Protein 8XT5 (pdb70)

Radius of gyration: 17.34 Å; Cα contacts (8 Å, |Δi|>4): 555; chains: 1; bounding box: 44×48×39 Å

Sequence (272 aa):
YRSIDEVTAALSHAGLESSNLIVGIDVTKSNEWTGARSFGRKSLHFIGTTPNPYQQAISIIGKTLSVFDEDNLIPCYGFGDATTHDQDVFSFNPNDTYCNGFEEVLMCYREIVPQLRLSGPTSFAPIIERAMTIVEESGGQYHVLLIIADGQVTRSVDTDNGGFSPQEQQTIDAIVRASEYPLSIVLVGVGDGPWDTMRQFDDNIPARAFDNFQFVNFTDIMSKNIDPARKEAEFALSALMEIPSQYKATLELGLLGQRTGHCPDRIALPPP

InterPro domains:
  IPR001841 Zinc finger, RING-type [PS50089] (390-423)
  IPR002035 von Willebrand factor, type A [SM00327] (91-294)
  IPR010734 Copine, C-terminal [PF07002] (116-330)
  IPR010734 Copine, C-terminal [cd01459] (70-320)
  IPR013083 Zinc finger, RING/FYVE/PHD-type [G3DSA:3.30.40.10] (371-433)
  IPR036465 von Willebrand factor A-like domain superfamily [SSF53300] (92-275)
  IPR052079 E3 ubiquitin-ligases/Copine domain-containing protein [PTHR45751] (30-424)

Solvent-accessible surface area: 12240 Å² total; per-residue (Å²): 130,193,35,16,86,81,0,19,60,24,6,57,170,45,24,3,104,54,4,15,7,0,2,0,0,0,0,5,89,29,0,76,153,12,0,49,224,41,23,58,195,73,29,0,12,100,43,25,146,79,74,0,7,0,23,41,0,2,38,6,0,2,90,0,7,41,114,15,15,155,84,60,60,6,7,5,5,0,2,0,1,44,67,2,81,19,110,40,0,0,22,0,11,76,114,147,76,70,2,96,0,30,101,48,0,36,114,13,0,133,116,5,8,92,110,19,189,25,29,19,48,15,2,2,5,3,0,0,34,22,0,0,4,9,0,16,106,33,19,0,93,2,10,0,0,0,0,0,0,1,17,37,2,46,156,31,150,62,119,130,123,29,62,103,4,88,20,24,76,85,0,4,66,3,0,44,99,0,11,87,3,2,0,0,0,0,0,0,0,0,2,55,16,103,27,114,70,13,198,91,12,61,100,53,10,74,105,53,76,14,85,0,11,23,56,9,28,8,25,89,14,30,87,89,162,38,86,88,50,126,30,58,1,45,0,0,58,33,0,0,111,82,0,10,65,11,20,98,18,0,90,154,70,45,26,62,47,111,148,38,71,111,23,32,109,51,141,24,64,104,30,69

Structure (mmCIF, N/CA/C/O backbone):
data_8XT5
#
_entry.id   8XT5
#
_cell.length_a   44.998
_cell.length_b   66.945
_cell.length_c   84.884
_cell.angle_alpha   90.00
_cell.angle_beta   90.00
_cell.angle_gamma   90.00
#
_symmetry.space_group_name_H-M   'P 21 21 21'
#
loop_
_entity.id
_entity.type
_entity.pdbx_description
1 polymer 'E3 ubiquitin-protein ligase RGLG5'
2 non-polymer 'CHLORIDE ION'
3 water water
#
loop_
_atom_site.group_PDB
_atom_site.id
_atom_site.type_symbol
_atom_site.label_atom_id
_atom_site.label_alt_id
_atom_site.label_comp_id
_atom_site.label_asym_id
_atom_site.label_entity_id
_atom_site.label_seq_id
_atom_site.pdbx_PDB_ins_code
_atom_site.Cartn_x
_atom_site.Cartn_y
_atom_site.Cartn_z
_atom_site.occupancy
_atom_site.B_iso_or_equiv
_atom_site.auth_seq_id
_atom_site.auth_comp_id
_atom_site.auth_asym_id
_atom_site.auth_atom_id
_atom_site.pdbx_PDB_model_num
ATOM 1 N N . TYR A 1 20 ? 28.403 -5.950 9.681 1.00 35.97 74 TYR A N 1
ATOM 2 C CA . TYR A 1 20 ? 29.066 -7.072 9.024 1.00 32.59 74 TYR A CA 1
ATOM 3 C C . TYR A 1 20 ? 30.466 -6.688 8.562 1.00 32.98 74 TYR A C 1
ATOM 4 O O . TYR A 1 20 ? 30.709 -5.552 8.153 1.00 35.25 74 TYR A O 1
ATOM 13 N N . ARG A 1 21 ? 31.389 -7.642 8.619 1.00 33.39 75 ARG A N 1
ATOM 14 C CA . ARG A 1 21 ? 32.800 -7.420 8.329 1.00 33.93 75 ARG A CA 1
ATOM 15 C C . ARG A 1 21 ? 33.126 -7.443 6.837 1.00 30.75 75 ARG A C 1
ATOM 16 O O . ARG A 1 21 ? 34.150 -6.908 6.412 1.00 31.27 75 ARG A O 1
ATOM 24 N N . SER A 1 22 ? 32.297 -8.152 6.077 1.00 27.08 76 SER A N 1
ATOM 25 C CA . SER A 1 22 ? 32.558 -8.344 4.654 1.00 23.82 76 SER A CA 1
ATOM 26 C C . SER A 1 22 ? 31.262 -8.565 3.899 1.00 21.44 76 SER A C 1
ATOM 27 O O . SER A 1 22 ? 30.227 -8.901 4.490 1.00 20.97 76 SER A O 1
ATOM 30 N N . ILE A 1 23 ? 31.318 -8.439 2.580 1.00 20.74 77 ILE A N 1
ATOM 31 C CA . ILE A 1 23 ? 30.121 -8.737 1.826 1.00 20.67 77 ILE A CA 1
ATOM 32 C C . ILE A 1 23 ? 29.777 -10.225 1.885 1.00 18.37 77 ILE A C 1
ATOM 33 O O . ILE A 1 23 ? 28.612 -10.564 1.744 1.00 18.86 77 ILE A O 1
ATOM 38 N N . ASP A 1 24 ? 30.751 -11.103 2.143 1.00 19.22 78 ASP A N 1
ATOM 39 C CA . ASP A 1 24 ? 30.421 -12.524 2.268 1.00 19.13 78 ASP A CA 1
ATOM 40 C C . ASP A 1 24 ? 29.487 -12.743 3.459 1.00 19.63 78 ASP A C 1
ATOM 41 O O . ASP A 1 24 ? 28.549 -13.534 3.377 1.00 20.21 78 ASP A O 1
ATOM 46 N N . GLU A 1 25 ? 29.714 -12.019 4.551 1.00 19.49 79 GLU A N 1
ATOM 47 C CA . GLU A 1 25 ? 28.784 -12.088 5.675 1.00 20.29 79 GLU A CA 1
ATOM 48 C C . GLU A 1 25 ? 27.395 -11.535 5.324 1.00 19.89 79 GLU A C 1
ATOM 49 O O . GLU A 1 25 ? 26.380 -12.026 5.822 1.00 20.81 79 GLU A O 1
ATOM 55 N N . VAL A 1 26 ? 27.334 -10.530 4.452 1.00 18.79 80 VAL A N 1
ATOM 56 C CA . VAL A 1 26 ? 26.042 -9.999 4.026 1.00 17.96 80 VAL A CA 1
ATOM 57 C C . VAL A 1 26 ? 25.299 -11.032 3.173 1.00 18.65 80 VAL A C 1
ATOM 58 O O . VAL A 1 26 ? 24.105 -11.259 3.360 1.00 19.51 80 VAL A O 1
ATOM 62 N N . THR A 1 27 ? 26.014 -11.677 2.253 1.00 17.62 81 THR A N 1
ATOM 63 C CA . THR A 1 27 ? 25.441 -12.771 1.463 1.00 16.69 81 THR A CA 1
ATOM 64 C C . THR A 1 27 ? 24.794 -13.814 2.366 1.00 16.67 81 THR A C 1
ATOM 65 O O . THR A 1 27 ? 23.630 -14.206 2.184 1.00 17.17 81 THR A O 1
ATOM 69 N N . ALA A 1 28 ? 25.554 -14.259 3.355 1.00 17.20 82 ALA A N 1
ATOM 70 C CA . ALA A 1 28 ? 25.058 -15.274 4.268 1.00 18.95 82 ALA A CA 1
ATOM 71 C C . ALA A 1 28 ? 23.854 -14.787 5.071 1.00 19.36 82 ALA A C 1
ATOM 72 O O . ALA A 1 28 ? 22.914 -15.548 5.302 1.00 20.78 82 ALA A O 1
ATOM 74 N N . ALA A 1 29 ? 23.881 -13.521 5.480 1.00 19.62 83 ALA A N 1
ATOM 75 C CA . ALA A 1 29 ? 22.765 -12.950 6.229 1.00 20.24 83 ALA A CA 1
ATOM 76 C C . ALA A 1 29 ? 21.498 -12.884 5.367 1.00 22.02 83 ALA A C 1
ATOM 77 O O . ALA A 1 29 ? 20.397 -13.128 5.851 1.00 22.67 83 ALA A O 1
ATOM 79 N N . LEU A 1 30 ? 21.642 -12.574 4.082 1.00 20.57 84 LEU A N 1
ATOM 80 C CA . LEU A 1 30 ? 20.482 -12.561 3.196 1.00 19.22 84 LEU A CA 1
ATOM 81 C C . LEU A 1 30 ? 19.873 -13.952 3.038 1.00 19.39 84 LEU A C 1
ATOM 82 O O . LEU A 1 30 ? 18.645 -14.117 3.033 1.00 20.74 84 LEU A O 1
ATOM 87 N N . SER A 1 31 ? 20.729 -14.961 2.910 1.00 19.27 85 SER A N 1
ATOM 88 C CA . SER A 1 31 ? 20.250 -16.333 2.852 1.00 20.27 85 SER A CA 1
ATOM 89 C C . SER A 1 31 ? 19.543 -16.722 4.146 1.00 21.28 85 SER A C 1
ATOM 90 O O . SER A 1 31 ? 18.456 -17.294 4.120 1.00 22.01 85 SER A O 1
ATOM 93 N N . HIS A 1 32 ? 20.160 -16.381 5.273 1.00 20.73 86 HIS A N 1
ATOM 94 C CA . HIS A 1 32 ? 19.608 -16.693 6.585 1.00 22.62 86 HIS A CA 1
ATOM 95 C C . HIS A 1 32 ? 18.248 -16.003 6.769 1.00 23.48 86 HIS A C 1
ATOM 96 O O . HIS A 1 32 ? 17.354 -16.549 7.414 1.00 25.46 86 HIS A O 1
ATOM 103 N N . ALA A 1 33 ? 18.068 -14.832 6.185 1.00 24.67 87 ALA A N 1
ATOM 104 C CA . ALA A 1 33 ? 16.793 -14.121 6.196 1.00 25.16 87 ALA A CA 1
ATOM 105 C C . ALA A 1 33 ? 15.742 -14.640 5.227 1.00 27.90 87 ALA A C 1
ATOM 106 O O . ALA A 1 33 ? 14.640 -14.155 5.191 1.00 29.74 87 ALA A O 1
ATOM 108 N N . GLY A 1 34 ? 16.096 -15.617 4.429 1.00 26.29 88 GLY A N 1
ATOM 109 C CA . GLY A 1 34 ? 15.138 -16.288 3.609 1.00 26.99 88 GLY A CA 1
ATOM 110 C C . GLY A 1 34 ? 15.210 -16.105 2.106 1.00 27.49 88 GLY A C 1
ATOM 111 O O . GLY A 1 34 ? 14.400 -16.619 1.388 1.00 29.21 88 GLY A O 1
ATOM 112 N N . LEU A 1 35 ? 16.228 -15.406 1.653 1.00 24.99 89 LEU A N 1
ATOM 113 C CA . LEU A 1 35 ? 16.426 -15.271 0.216 1.00 24.42 89 LEU A CA 1
ATOM 114 C C . LEU A 1 35 ? 16.798 -16.616 -0.386 1.00 24.93 89 LEU A C 1
ATOM 115 O O . LEU A 1 35 ? 17.599 -17.333 0.131 1.00 26.31 89 LEU A O 1
ATOM 120 N N . GLU A 1 36 ? 16.156 -16.946 -1.482 1.00 26.18 90 GLU A N 1
ATOM 121 C CA . GLU A 1 36 ? 16.381 -18.164 -2.187 1.00 28.70 90 GLU A CA 1
ATOM 122 C C . GLU A 1 36 ? 16.836 -17.878 -3.614 1.00 28.74 90 GLU A C 1
ATOM 123 O O . GLU A 1 36 ? 17.547 -16.964 -3.834 1.00 32.28 90 GLU A O 1
ATOM 129 N N . SER A 1 37 ? 16.417 -18.652 -4.581 1.00 28.33 91 SER A N 1
ATOM 130 C CA . SER A 1 37 ? 16.779 -18.393 -5.971 1.00 26.33 91 SER A CA 1
ATOM 131 C C . SER A 1 37 ? 16.406 -16.962 -6.347 1.00 24.06 91 SER A C 1
ATOM 132 O O . SER A 1 37 ? 15.260 -16.553 -6.180 1.00 25.40 91 SER A O 1
ATOM 135 N N . SER A 1 38 ? 17.387 -16.203 -6.832 1.00 21.71 92 SER A N 1
ATOM 136 C CA . SER A 1 38 ? 17.214 -14.775 -7.080 1.00 21.57 92 SER A CA 1
ATOM 137 C C . SER A 1 38 ? 18.062 -14.345 -8.271 1.00 20.44 92 SER A C 1
ATOM 138 O O . SER A 1 38 ? 19.231 -14.704 -8.370 1.00 23.12 92 SER A O 1
ATOM 141 N N . ASN A 1 39 ? 17.496 -13.556 -9.163 1.00 18.79 93 ASN A N 1
ATOM 142 C CA . ASN A 1 39 ? 18.091 -13.176 -10.416 1.00 17.65 93 ASN A CA 1
ATOM 143 C C . ASN A 1 39 ? 18.388 -11.692 -10.390 1.00 16.60 93 ASN A C 1
ATOM 144 O O . ASN A 1 39 ? 17.833 -10.992 -9.615 1.00 19.38 93 ASN A O 1
ATOM 149 N N . LEU A 1 40 ? 19.336 -11.260 -11.175 1.00 16.28 94 LEU A N 1
ATOM 150 C CA . LEU A 1 40 ? 19.795 -9.883 -11.167 1.00 15.50 94 LEU A CA 1
ATOM 151 C C . LEU A 1 40 ? 19.754 -9.306 -12.582 1.00 14.74 94 LEU A C 1
ATOM 152 O O . LEU A 1 40 ? 20.184 -9.949 -13.554 1.00 16.03 94 LEU A O 1
ATOM 157 N N . ILE A 1 41 ? 19.246 -8.080 -12.681 1.00 13.84 95 ILE A N 1
ATOM 158 C CA . ILE A 1 41 ? 19.262 -7.278 -13.908 1.00 13.36 95 ILE A CA 1
ATOM 159 C C . ILE A 1 41 ? 19.966 -5.977 -13.562 1.00 13.99 95 ILE A C 1
ATOM 160 O O . ILE A 1 41 ? 19.678 -5.396 -12.516 1.00 14.41 95 ILE A O 1
ATOM 165 N N . VAL A 1 42 ? 20.891 -5.527 -14.409 1.00 13.75 96 VAL A N 1
ATOM 166 C CA . VAL A 1 42 ? 21.629 -4.283 -14.160 1.00 14.41 96 VAL A CA 1
ATOM 167 C C . VAL A 1 42 ? 21.258 -3.222 -15.193 1.00 14.15 96 VAL A C 1
ATOM 168 O O . VAL A 1 42 ? 21.291 -3.477 -16.390 1.00 16.03 96 VAL A O 1
ATOM 172 N N . GLY A 1 43 ? 20.873 -2.043 -14.714 1.00 13.63 97 GLY A N 1
ATOM 173 C CA . GLY A 1 43 ? 20.635 -0.896 -15.577 1.00 13.85 97 GLY A CA 1
ATOM 174 C C . GLY A 1 43 ? 21.584 0.239 -15.237 1.00 13.55 97 GLY A C 1
ATOM 175 O O . GLY A 1 43 ? 21.703 0.622 -14.075 1.00 15.27 97 GLY A O 1
ATOM 176 N N . ILE A 1 44 ? 22.251 0.775 -16.253 1.00 14.09 98 ILE A N 1
ATOM 177 C CA . ILE A 1 44 ? 23.303 1.767 -16.091 1.00 14.51 98 ILE A CA 1
ATOM 178 C C . ILE A 1 44 ? 22.944 3.079 -16.780 1.00 13.82 98 ILE A C 1
ATOM 179 O O . ILE A 1 44 ? 22.739 3.118 -17.997 1.00 14.93 98 ILE A O 1
ATOM 184 N N . ASP A 1 45 ? 22.871 4.138 -15.982 1.00 13.89 99 ASP A N 1
ATOM 185 C CA . ASP A 1 45 ? 22.670 5.505 -16.441 1.00 15.13 99 ASP A CA 1
ATOM 186 C C . ASP A 1 45 ? 23.876 5.973 -17.232 1.00 15.07 99 ASP A C 1
ATOM 187 O O . ASP A 1 45 ? 24.963 6.101 -16.664 1.00 16.45 99 ASP A O 1
ATOM 192 N N . VAL A 1 46 ? 23.696 6.264 -18.521 1.00 15.53 100 VAL A N 1
ATOM 193 C CA . VAL A 1 46 ? 24.787 6.816 -19.318 1.00 14.57 100 VAL A CA 1
ATOM 194 C C . VAL A 1 46 ? 24.397 8.180 -19.923 1.00 16.40 100 VAL A C 1
ATOM 195 O O . VAL A 1 46 ? 24.658 8.485 -21.096 1.00 18.34 100 VAL A O 1
ATOM 199 N N . THR A 1 47 ? 23.793 9.013 -19.079 1.00 17.06 101 THR A N 1
ATOM 200 C CA . THR A 1 47 ? 23.481 10.398 -19.433 1.00 19.05 101 THR A CA 1
ATOM 201 C C . THR A 1 47 ? 24.683 11.322 -19.244 1.00 19.17 101 THR A C 1
ATOM 202 O O . THR A 1 47 ? 25.667 10.987 -18.575 1.00 19.08 101 THR A O 1
ATOM 206 N N . LYS A 1 48 ? 24.586 12.509 -19.824 1.00 20.44 102 LYS A N 1
ATOM 207 C CA . LYS A 1 48 ? 25.705 13.433 -19.906 1.00 22.97 102 LYS A CA 1
ATOM 208 C C . LYS A 1 48 ? 26.220 13.931 -18.563 1.00 23.67 102 LYS A C 1
ATOM 209 O O . LYS A 1 48 ? 27.415 14.210 -18.424 1.00 23.36 102 LYS A O 1
ATOM 215 N N . SER A 1 49 ? 25.337 14.043 -17.576 1.00 23.51 103 SER A N 1
ATOM 216 C CA . SER A 1 49 ? 25.743 14.654 -16.309 1.00 24.77 103 SER A CA 1
ATOM 217 C C . SER A 1 49 ? 26.805 13.835 -15.592 1.00 23.18 103 SER A C 1
ATOM 218 O O . SER A 1 49 ? 27.483 14.360 -14.706 1.00 23.03 103 SER A O 1
ATOM 221 N N . ASN A 1 50 ? 26.964 12.569 -15.979 1.00 22.01 104 ASN A N 1
ATOM 222 C CA . ASN A 1 50 ? 28.065 11.765 -15.449 1.00 20.41 104 ASN A CA 1
ATOM 223 C C . ASN A 1 50 ? 29.436 12.403 -15.657 1.00 21.07 104 ASN A C 1
ATOM 224 O O . ASN A 1 50 ? 30.379 12.136 -14.906 1.00 22.18 104 ASN A O 1
ATOM 229 N N . GLU A 1 51 ? 29.554 13.269 -16.656 1.00 22.88 105 GLU A N 1
ATOM 230 C CA . GLU A 1 51 ? 30.820 13.942 -16.909 1.00 24.00 105 GLU A CA 1
ATOM 231 C C . GLU A 1 51 ? 31.200 14.932 -15.812 1.00 26.59 105 GLU A C 1
ATOM 232 O O . GLU A 1 51 ? 32.385 15.203 -15.614 1.00 29.51 105 GLU A O 1
ATOM 238 N N . TRP A 1 52 ? 30.226 15.459 -15.077 1.00 26.71 106 TRP A N 1
ATOM 239 C CA . TRP A 1 52 ? 30.573 16.490 -14.095 1.00 28.90 106 TRP A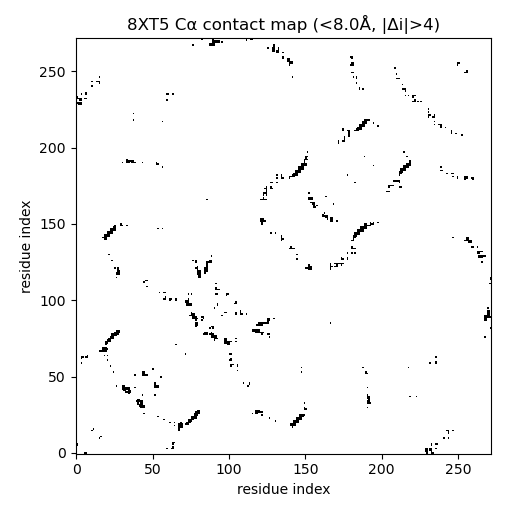 CA 1
ATOM 240 C C . TRP A 1 52 ? 30.098 16.212 -12.661 1.00 28.32 106 TRP A C 1
ATOM 241 O O . TRP A 1 52 ? 30.424 16.975 -11.749 1.00 30.31 106 TRP A O 1
ATOM 252 N N . THR A 1 53 ? 29.385 15.110 -12.431 1.00 26.47 107 THR A N 1
ATOM 253 C CA . THR A 1 53 ? 28.904 14.818 -11.081 1.00 26.49 107 THR A CA 1
ATOM 254 C C . THR A 1 53 ? 29.924 14.043 -10.229 1.00 27.48 107 THR A C 1
ATOM 255 O O . THR A 1 53 ? 29.619 13.621 -9.116 1.00 28.94 107 THR A O 1
ATOM 259 N N . GLY A 1 54 ? 31.139 13.885 -10.747 1.00 26.19 108 GLY A N 1
ATOM 260 C CA . GLY A 1 54 ? 32.250 13.383 -9.957 1.00 27.46 108 GLY A CA 1
ATOM 261 C C . GLY A 1 54 ? 33.190 14.482 -9.497 1.00 28.84 108 GLY A C 1
ATOM 262 O O . GLY A 1 54 ? 34.324 14.211 -9.106 1.00 30.22 108 GLY A O 1
ATOM 263 N N . ALA A 1 55 ? 32.726 15.727 -9.548 1.00 30.14 109 ALA A N 1
ATOM 264 C CA . ALA A 1 55 ? 33.552 16.871 -9.171 1.00 33.38 109 ALA A CA 1
ATOM 265 C C . ALA A 1 55 ? 34.083 16.732 -7.749 1.00 34.66 109 ALA A C 1
ATOM 266 O O . ALA A 1 55 ? 35.261 16.955 -7.474 1.00 34.95 109 ALA A O 1
ATOM 268 N N . ARG A 1 56 ? 33.198 16.350 -6.844 1.00 35.85 110 ARG A N 1
ATOM 269 C CA . ARG A 1 56 ? 33.553 16.263 -5.442 1.00 39.43 110 ARG A CA 1
ATOM 270 C C . ARG A 1 56 ? 33.857 14.821 -5.036 1.00 35.70 110 ARG A C 1
ATOM 271 O O . ARG A 1 56 ? 34.776 14.561 -4.261 1.00 37.50 110 ARG A O 1
ATOM 279 N N . SER A 1 57 ? 33.094 13.886 -5.593 1.00 31.98 111 SER A N 1
ATOM 280 C CA . SER A 1 57 ? 33.109 12.490 -5.148 1.00 31.27 111 SER A CA 1
ATOM 281 C C 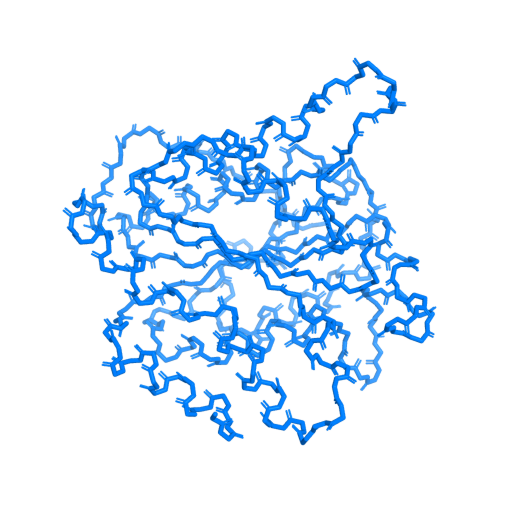. SER A 1 57 ? 34.019 11.571 -5.952 1.00 31.25 111 SER A C 1
ATOM 282 O O . SER A 1 57 ? 34.160 10.394 -5.615 1.00 31.97 111 SER A O 1
ATOM 285 N N . PHE A 1 58 ? 34.601 12.076 -7.034 1.00 28.51 112 PHE A N 1
ATOM 286 C CA . PHE A 1 58 ? 35.428 11.220 -7.874 1.00 28.59 112 PHE A CA 1
ATOM 287 C C . PHE A 1 58 ? 36.551 12.010 -8.547 1.00 28.94 112 PHE A C 1
ATOM 288 O O . PHE A 1 58 ? 36.897 11.759 -9.696 1.00 29.27 112 PHE A O 1
ATOM 296 N N . GLY A 1 59 ? 37.119 12.961 -7.808 1.00 30.06 113 GLY A N 1
ATOM 297 C CA . GLY A 1 59 ? 38.316 13.667 -8.231 1.00 32.03 113 GLY A CA 1
ATOM 298 C C . GLY A 1 59 ? 38.226 14.395 -9.560 1.00 33.94 113 GLY A C 1
ATOM 299 O O . GLY A 1 59 ? 39.215 14.474 -10.295 1.00 34.06 113 GLY A O 1
ATOM 300 N N . ARG A 1 60 ? 37.046 14.939 -9.853 1.00 33.96 114 ARG A N 1
ATOM 301 C CA . ARG A 1 60 ? 36.776 15.681 -11.090 1.00 36.35 114 ARG A CA 1
ATOM 302 C C . ARG A 1 60 ? 36.918 14.814 -12.340 1.00 35.22 114 ARG A C 1
ATOM 303 O O . ARG A 1 60 ? 37.124 15.319 -13.437 1.00 38.37 114 ARG A O 1
ATOM 311 N N . LYS A 1 61 ? 36.793 13.502 -12.175 1.00 31.02 115 LYS A N 1
ATOM 312 C CA . LYS A 1 61 ? 36.742 12.604 -13.324 1.00 29.53 115 LYS A CA 1
ATOM 313 C C . LYS A 1 61 ? 35.290 12.311 -13.667 1.00 26.44 115 LYS A C 1
ATOM 314 O O . LYS A 1 61 ? 34.417 12.385 -12.802 1.00 27.24 115 LYS A O 1
ATOM 320 N N . SER A 1 62 ? 35.029 11.994 -14.931 1.00 25.05 116 SER A N 1
ATOM 321 C CA . SER A 1 62 ? 33.729 11.439 -15.304 1.00 23.68 116 SER A CA 1
ATOM 322 C C . SER A 1 62 ? 33.430 10.211 -14.462 1.00 20.76 116 SER A C 1
ATOM 323 O O . SER A 1 62 ? 34.314 9.398 -14.209 1.00 22.13 116 SER A O 1
ATOM 326 N N . LEU A 1 63 ? 32.177 10.051 -14.050 1.00 19.73 117 LEU A N 1
ATOM 327 C CA . LEU A 1 63 ? 31.806 8.848 -13.313 1.00 18.85 117 LEU A CA 1
ATOM 328 C C . LEU A 1 63 ? 31.929 7.595 -14.178 1.00 18.87 117 LEU A C 1
ATOM 329 O O . LEU A 1 63 ? 31.957 6.484 -13.650 1.00 19.79 117 LEU A O 1
ATOM 334 N N . HIS A 1 64 ? 32.004 7.767 -15.497 1.00 19.36 118 HIS A N 1
ATOM 335 C CA . HIS A 1 64 ? 32.196 6.631 -16.394 1.00 18.78 118 HIS A CA 1
ATOM 336 C C . HIS A 1 64 ? 33.633 6.534 -16.889 1.00 19.62 118 HIS A C 1
ATOM 337 O O . HIS A 1 64 ? 33.930 5.771 -17.804 1.00 21.72 118 HIS A O 1
ATOM 344 N N . PHE A 1 65 ? 34.530 7.297 -16.273 1.00 21.01 119 PHE A N 1
ATOM 345 C CA . PHE A 1 65 ? 35.939 7.236 -16.652 1.00 22.34 119 PHE A CA 1
ATOM 346 C C . PHE A 1 65 ? 36.503 5.832 -16.454 1.00 22.63 119 PHE A C 1
ATOM 347 O O . PHE A 1 65 ? 36.327 5.222 -15.391 1.00 22.16 119 PHE A O 1
ATOM 355 N N . ILE A 1 66 ? 37.157 5.313 -17.490 1.00 23.75 120 ILE A N 1
ATOM 356 C CA . ILE A 1 66 ? 37.806 4.010 -17.409 1.00 24.54 120 ILE A CA 1
ATOM 357 C C . ILE A 1 66 ? 39.288 4.230 -17.161 1.00 26.33 120 ILE A C 1
ATOM 358 O O . ILE A 1 66 ? 40.026 4.663 -18.044 1.00 27.63 120 ILE A O 1
ATOM 363 N N . GLY A 1 67 ? 39.708 3.938 -15.938 1.00 27.00 121 GLY A N 1
ATOM 364 C CA . GLY A 1 67 ? 41.071 4.207 -15.521 1.00 27.28 121 GLY A CA 1
ATOM 365 C C . GLY A 1 67 ? 41.659 3.063 -14.724 1.00 27.42 121 GLY A C 1
ATOM 366 O O . GLY A 1 67 ? 41.274 1.909 -14.901 1.00 29.87 121 GLY A O 1
ATOM 367 N N . THR A 1 68 ? 42.586 3.391 -13.832 1.00 27.68 122 THR A N 1
ATOM 368 C CA . THR A 1 68 ? 43.333 2.373 -13.102 1.00 27.99 122 THR A CA 1
ATOM 369 C C . THR A 1 68 ? 42.647 1.920 -11.817 1.00 26.04 122 THR A C 1
ATOM 370 O O . THR A 1 68 ? 43.017 0.900 -11.241 1.00 28.32 122 THR A O 1
ATOM 374 N N . THR A 1 69 ? 41.668 2.691 -11.358 1.00 25.88 123 THR A N 1
ATOM 375 C CA . THR A 1 69 ? 40.867 2.316 -10.195 1.00 27.09 123 THR A CA 1
ATOM 376 C C . THR A 1 69 ? 39.404 2.302 -10.627 1.00 24.89 123 THR A C 1
ATOM 377 O O . THR A 1 69 ? 39.034 3.016 -11.553 1.00 25.06 123 THR A O 1
ATOM 381 N N . PRO A 1 70 ? 38.571 1.480 -9.975 1.00 25.05 124 PRO A N 1
ATOM 382 C CA . PRO A 1 70 ? 37.191 1.365 -10.458 1.00 22.75 124 PRO A CA 1
ATOM 383 C C . PRO A 1 70 ? 36.375 2.628 -10.226 1.00 20.96 124 PRO A C 1
ATOM 384 O O . PRO A 1 70 ? 36.468 3.267 -9.168 1.00 22.92 124 PRO A O 1
ATOM 388 N N . ASN A 1 71 ? 35.562 2.986 -11.213 1.00 18.36 125 ASN A N 1
ATOM 389 C CA . ASN A 1 71 ? 34.671 4.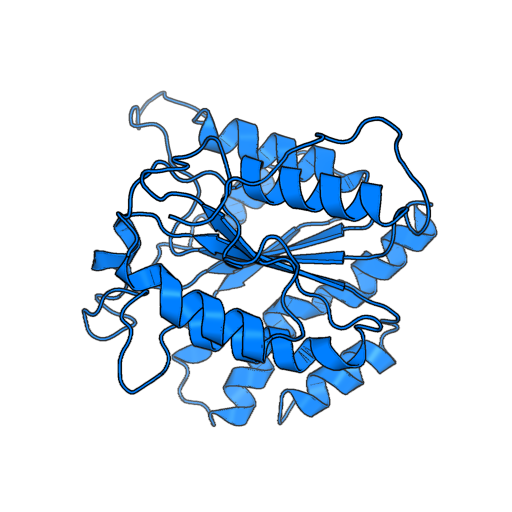120 -11.047 1.00 17.76 125 ASN A CA 1
ATOM 390 C C . ASN A 1 71 ? 33.435 3.668 -10.244 1.00 16.86 125 ASN A C 1
ATOM 391 O O . ASN A 1 71 ? 33.304 2.486 -9.924 1.00 17.61 125 ASN A O 1
ATOM 396 N N . PRO A 1 72 ? 32.564 4.602 -9.844 1.00 16.27 126 PRO A N 1
ATOM 397 C CA . PRO A 1 72 ? 31.475 4.184 -8.957 1.00 16.72 126 PRO A CA 1
ATOM 398 C C . PRO A 1 72 ? 30.526 3.165 -9.586 1.00 15.91 126 PRO A C 1
ATOM 399 O O . PRO A 1 72 ? 29.991 2.321 -8.861 1.00 16.02 126 PRO A O 1
ATOM 403 N N . TYR A 1 73 ? 30.344 3.199 -10.902 1.00 15.53 127 TYR A N 1
ATOM 404 C CA . TYR A 1 73 ? 29.508 2.188 -11.546 1.00 15.99 127 TYR A CA 1
ATOM 405 C C . TYR A 1 73 ? 30.144 0.818 -11.431 1.00 16.36 127 TYR A C 1
ATOM 406 O O . TYR A 1 73 ? 29.476 -0.144 -11.029 1.00 15.98 127 TYR A O 1
ATOM 415 N N . GLN A 1 74 ? 31.432 0.731 -11.751 1.00 16.08 128 GLN A N 1
ATOM 416 C CA . GLN A 1 74 ? 32.162 -0.535 -11.652 1.00 16.03 128 GLN A CA 1
ATOM 417 C C . GLN A 1 74 ? 32.147 -1.059 -10.222 1.00 15.41 128 GLN A C 1
ATOM 418 O O . GLN A 1 74 ? 31.922 -2.251 -9.999 1.00 17.42 128 GLN A O 1
ATOM 424 N N . GLN A 1 75 ? 32.377 -0.201 -9.260 1.00 16.74 129 GLN A N 1
ATOM 425 C CA . GLN A 1 75 ? 32.353 -0.611 -7.881 1.00 17.04 129 GLN A CA 1
ATOM 426 C C . GLN A 1 75 ? 30.987 -1.119 -7.429 1.00 15.42 129 GLN A C 1
ATOM 427 O O . GLN A 1 75 ? 30.900 -2.108 -6.789 1.00 17.27 129 GLN A O 1
ATOM 433 N N . ALA A 1 76 ? 29.923 -0.399 -7.744 1.00 16.19 130 ALA A N 1
ATOM 434 C CA . ALA A 1 76 ? 28.591 -0.819 -7.329 1.00 16.16 130 ALA A CA 1
ATOM 435 C C . ALA A 1 76 ? 28.198 -2.151 -7.949 1.00 15.94 130 ALA A C 1
ATOM 436 O O . ALA A 1 76 ? 27.636 -3.011 -7.276 1.00 17.20 130 ALA A O 1
ATOM 438 N N . ILE A 1 77 ? 28.480 -2.336 -9.218 1.00 16.49 131 ILE A N 1
ATOM 439 C CA . ILE A 1 77 ? 28.248 -3.602 -9.886 1.00 16.77 131 ILE A CA 1
ATOM 440 C C . ILE A 1 77 ? 29.023 -4.769 -9.263 1.00 16.28 131 ILE A C 1
ATOM 441 O O . ILE A 1 77 ? 28.492 -5.779 -9.011 1.00 17.07 131 ILE A O 1
ATOM 446 N N . SER A 1 78 ? 30.294 -4.548 -9.007 1.00 15.96 132 SER A N 1
ATOM 447 C CA . SER A 1 78 ? 31.134 -5.555 -8.393 1.00 16.07 132 SER A CA 1
ATOM 448 C C . SER A 1 78 ? 30.615 -5.950 -7.042 1.00 17.01 132 SER A C 1
ATOM 449 O O . SER A 1 78 ? 30.562 -7.082 -6.724 1.00 17.41 132 SER A O 1
ATOM 452 N N . ILE A 1 79 ? 30.263 -4.975 -6.248 1.00 15.70 133 ILE A N 1
ATOM 453 C CA . ILE A 1 79 ? 29.837 -5.282 -4.891 1.00 15.74 133 ILE A CA 1
ATOM 454 C C . ILE A 1 79 ? 28.481 -5.989 -4.858 1.00 14.60 133 ILE A C 1
ATOM 455 O O . ILE A 1 79 ? 28.346 -7.045 -4.218 1.00 15.55 133 ILE A O 1
ATOM 460 N N . ILE A 1 80 ? 27.481 -5.454 -5.556 1.00 15.22 134 ILE A N 1
ATOM 461 C CA . ILE A 1 80 ? 26.162 -6.083 -5.547 1.00 15.68 134 ILE A CA 1
ATOM 462 C C . ILE A 1 80 ? 26.193 -7.406 -6.312 1.00 15.46 134 ILE A C 1
ATOM 463 O O . ILE A 1 80 ? 25.585 -8.399 -5.879 1.00 16.01 134 ILE A O 1
ATOM 468 N N . GLY A 1 81 ? 26.918 -7.435 -7.429 1.00 15.40 135 GLY A N 1
ATOM 469 C CA . GLY A 1 81 ? 27.038 -8.654 -8.210 1.00 16.33 135 GLY A CA 1
ATOM 470 C C . GLY A 1 81 ? 27.642 -9.773 -7.387 1.00 16.34 135 GLY A C 1
ATOM 471 O O . GLY A 1 81 ? 27.140 -10.900 -7.396 1.00 18.29 135 GLY A O 1
ATOM 472 N N . LYS A 1 82 ? 28.722 -9.482 -6.667 1.00 15.67 136 LYS A N 1
ATOM 473 C CA . LYS A 1 82 ? 29.325 -10.516 -5.843 1.00 16.67 136 LYS A CA 1
ATOM 474 C C . LYS A 1 82 ? 28.379 -10.949 -4.722 1.00 16.87 136 LYS A C 1
ATOM 475 O O . LYS A 1 82 ? 28.216 -12.149 -4.465 1.00 18.19 136 LYS A O 1
ATOM 481 N N . THR A 1 83 ? 27.732 -9.986 -4.079 1.00 15.81 137 THR A N 1
ATOM 482 C CA . THR A 1 83 ? 26.885 -10.295 -2.936 1.00 15.37 137 THR A CA 1
ATOM 483 C C . THR A 1 83 ? 25.737 -11.235 -3.327 1.00 16.86 137 THR A C 1
ATOM 484 O O . THR A 1 83 ? 25.397 -12.167 -2.588 1.00 17.00 137 THR A O 1
ATOM 488 N N . LEU A 1 84 ? 25.178 -11.031 -4.513 1.00 15.86 138 LEU A N 1
ATOM 489 C CA . LEU A 1 84 ? 24.002 -11.788 -4.930 1.00 15.63 138 LEU A CA 1
ATOM 490 C C . LEU A 1 84 ? 24.325 -13.011 -5.772 1.00 15.78 138 LEU A C 1
ATOM 491 O O . LEU A 1 84 ? 23.418 -13.783 -6.089 1.00 17.78 138 LEU A O 1
ATOM 496 N N . SER A 1 85 ? 25.594 -13.213 -6.114 1.00 16.19 139 SER A N 1
ATOM 497 C CA . SER A 1 85 ? 25.956 -14.264 -7.075 1.00 18.64 139 SER A CA 1
ATOM 498 C C . SER A 1 85 ? 25.509 -15.674 -6.675 1.00 19.90 139 SER A C 1
ATOM 499 O O . SER A 1 85 ? 25.059 -16.432 -7.535 1.00 20.78 139 SER A O 1
ATOM 502 N N . VAL A 1 86 ? 25.604 -16.045 -5.398 1.00 19.68 140 VAL A N 1
ATOM 503 C CA . VAL A 1 86 ? 25.304 -17.442 -5.037 1.00 19.63 140 VAL A CA 1
ATOM 504 C C . VAL A 1 86 ? 23.828 -17.795 -5.156 1.00 19.37 140 VAL A C 1
ATOM 505 O O . VAL A 1 86 ? 23.485 -18.982 -5.189 1.00 22.35 140 VAL A O 1
ATOM 509 N N . PHE A 1 87 ? 22.955 -16.795 -5.211 1.00 18.58 141 PHE A N 1
ATOM 510 C CA . PHE A 1 87 ? 21.518 -17.035 -5.319 1.00 18.98 141 PHE A CA 1
ATOM 511 C C . PHE A 1 87 ? 21.079 -17.237 -6.767 1.00 20.88 141 PHE A C 1
ATOM 512 O O . PHE A 1 87 ? 19.943 -17.619 -7.021 1.00 20.87 141 PHE A O 1
ATOM 520 N N . ASP A 1 88 ? 21.975 -16.982 -7.697 1.00 22.11 142 ASP A N 1
ATOM 521 C CA . ASP A 1 88 ? 21.679 -16.990 -9.129 1.00 22.60 142 ASP A CA 1
ATOM 522 C C . ASP A 1 88 ? 22.028 -18.315 -9.780 1.00 24.90 142 ASP A C 1
ATOM 523 O O . ASP A 1 88 ? 23.140 -18.561 -10.070 1.00 26.63 142 ASP A O 1
ATOM 528 N N . GLU A 1 89 ? 21.014 -19.098 -10.039 1.00 27.46 143 GLU A N 1
ATOM 529 C CA . GLU A 1 89 ? 21.190 -20.444 -10.566 1.00 30.95 143 GLU A CA 1
ATOM 530 C C . GLU A 1 89 ? 21.811 -20.427 -11.960 1.00 26.80 143 GLU A C 1
ATOM 531 O O . GLU A 1 89 ? 22.839 -21.075 -12.204 1.00 27.87 143 GLU A O 1
ATOM 537 N N . ASP A 1 90 ? 21.206 -19.675 -12.873 1.00 23.85 144 ASP A N 1
ATOM 538 C CA . ASP A 1 90 ? 21.690 -19.713 -14.240 1.00 22.14 144 ASP A CA 1
ATOM 539 C C . ASP A 1 90 ? 22.870 -18.770 -14.471 1.00 19.15 144 ASP A C 1
ATOM 540 O O . ASP A 1 90 ? 23.535 -18.859 -15.491 1.00 19.30 144 ASP A O 1
ATOM 545 N N . ASN A 1 91 ? 23.141 -17.902 -13.493 1.00 18.57 145 ASN A N 1
ATOM 546 C CA . ASN A 1 91 ? 24.228 -16.907 -13.544 1.00 18.72 145 ASN A CA 1
ATOM 547 C C . ASN A 1 91 ? 24.171 -15.968 -14.750 1.00 19.12 145 ASN A C 1
ATOM 548 O O . ASN A 1 91 ? 25.179 -15.380 -15.141 1.00 21.27 145 ASN A O 1
ATOM 553 N N . LEU A 1 92 ? 22.986 -15.803 -15.318 1.00 17.77 146 LEU A N 1
ATOM 554 C CA . LEU A 1 92 ? 22.803 -14.903 -16.446 1.00 19.65 146 LEU A CA 1
ATOM 555 C C . LEU A 1 92 ? 22.351 -13.563 -15.934 1.00 17.65 146 LEU A C 1
ATOM 556 O O . LEU A 1 92 ? 21.368 -13.487 -15.186 1.00 19.86 146 LEU A O 1
ATOM 561 N N . ILE A 1 93 ? 23.066 -12.512 -16.327 1.00 15.30 147 ILE A N 1
ATOM 562 C CA . ILE A 1 93 ? 22.743 -11.173 -15.864 1.00 15.89 147 ILE A CA 1
ATOM 563 C C . ILE A 1 93 ? 22.459 -10.236 -17.030 1.00 15.69 147 ILE A C 1
ATOM 564 O O . ILE A 1 93 ? 23.396 -9.702 -17.645 1.00 16.05 147 ILE A O 1
ATOM 569 N N . PRO A 1 94 ? 21.172 -10.014 -17.326 1.00 16.07 148 PRO A N 1
ATOM 570 C CA . PRO A 1 94 ? 20.845 -8.999 -18.334 1.00 15.26 148 PRO A CA 1
ATOM 571 C C . PRO A 1 94 ? 21.361 -7.646 -17.872 1.00 14.41 148 PRO A C 1
ATOM 572 O O . PRO A 1 94 ? 21.231 -7.302 -16.698 1.00 15.77 148 PRO A O 1
ATOM 576 N N . CYS A 1 95 ? 21.975 -6.907 -18.784 1.00 15.24 149 CYS A N 1
ATOM 577 C CA . CYS A 1 95 ? 22.588 -5.624 -18.445 1.00 15.63 149 CYS A CA 1
ATOM 578 C C . CYS A 1 95 ? 22.347 -4.622 -19.562 1.00 13.97 149 CYS A C 1
ATOM 579 O O . CYS A 1 95 ? 22.599 -4.912 -20.749 1.00 15.87 149 CYS A O 1
ATOM 582 N N . TYR A 1 96 ? 21.881 -3.445 -19.164 1.00 14.20 150 TYR A N 1
ATOM 583 C CA . TYR A 1 96 ? 21.411 -2.426 -20.110 1.00 13.73 150 TYR A CA 1
ATOM 584 C C . TYR A 1 96 ? 21.890 -1.051 -19.755 1.00 13.61 150 TYR A C 1
ATOM 585 O O . TYR A 1 96 ? 22.105 -0.756 -18.580 1.00 16.76 150 TYR A O 1
ATOM 594 N N . GLY A 1 97 ? 22.035 -0.215 -20.777 1.00 14.32 151 GLY A N 1
ATOM 595 C CA . GLY A 1 97 ? 22.284 1.198 -20.574 1.00 14.39 151 GLY A CA 1
ATOM 596 C C . GLY A 1 97 ? 21.088 2.012 -21.021 1.00 15.58 151 GLY A C 1
ATOM 597 O O . GLY A 1 97 ? 20.283 1.565 -21.848 1.00 16.10 151 GLY A O 1
ATOM 598 N N . PHE A 1 98 ? 20.982 3.226 -20.486 1.00 14.73 152 PHE A N 1
ATOM 599 C CA . PHE A 1 98 ? 19.926 4.138 -20.887 1.00 14.61 152 PHE A CA 1
ATOM 600 C C . PHE A 1 98 ? 20.446 5.571 -20.787 1.00 14.52 152 PHE A C 1
ATOM 601 O O . PHE A 1 98 ? 21.213 5.898 -19.896 1.00 15.57 152 PHE A O 1
ATOM 609 N N . GLY A 1 99 ? 20.024 6.420 -21.716 1.00 14.98 153 GLY A N 1
ATOM 610 C CA . GLY A 1 99 ? 20.361 7.829 -21.651 1.00 15.46 153 GLY A CA 1
ATOM 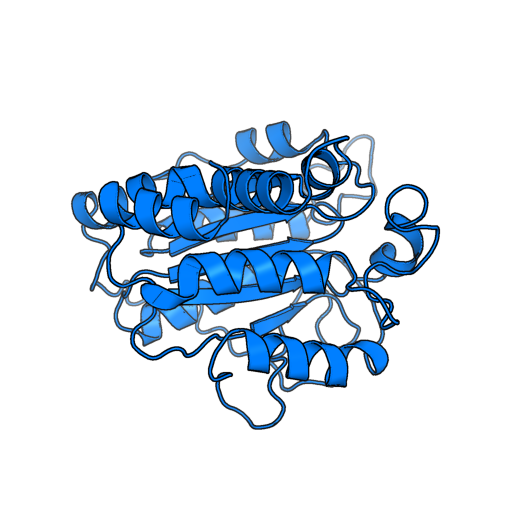611 C C . GLY A 1 99 ? 21.484 8.289 -22.556 1.00 16.03 153 GLY A C 1
ATOM 612 O O . GLY A 1 99 ? 21.872 9.455 -22.499 1.00 16.86 153 GLY A O 1
ATOM 613 N N . ASP A 1 100 ? 22.025 7.391 -23.371 1.00 16.58 154 ASP A N 1
ATOM 614 C CA . ASP A 1 100 ? 22.958 7.779 -24.420 1.00 16.98 154 ASP A CA 1
ATOM 615 C C . ASP A 1 100 ? 22.212 8.263 -25.653 1.00 15.93 154 ASP A C 1
ATOM 616 O O . ASP A 1 100 ? 20.984 8.281 -25.671 1.00 17.15 154 ASP A O 1
ATOM 621 N N . ALA A 1 101 ? 22.954 8.624 -26.694 1.00 17.81 155 ALA A N 1
ATOM 622 C CA . ALA A 1 101 ? 22.353 9.186 -27.888 1.00 19.52 155 ALA A CA 1
ATOM 623 C C . ALA A 1 101 ? 21.419 8.214 -28.613 1.00 18.47 155 ALA A C 1
ATOM 624 O O . ALA A 1 101 ? 20.506 8.646 -29.328 1.00 21.20 155 ALA A O 1
ATOM 626 N N . THR A 1 102 ? 21.617 6.912 -28.423 1.00 17.85 156 THR A N 1
ATOM 627 C CA . THR A 1 102 ? 20.785 5.942 -29.139 1.00 18.39 156 THR A CA 1
ATOM 628 C C . THR A 1 102 ? 19.488 5.637 -28.404 1.00 18.55 156 THR A C 1
ATOM 629 O O . THR A 1 102 ? 18.574 5.066 -28.996 1.00 21.25 156 THR A O 1
ATOM 633 N N . THR A 1 103 ? 19.396 6.001 -27.123 1.00 17.90 157 THR A N 1
ATOM 634 C CA . THR A 1 103 ? 18.217 5.641 -26.344 1.00 16.59 157 THR A CA 1
ATOM 635 C C . THR A 1 103 ? 17.456 6.803 -25.723 1.00 17.25 157 THR A C 1
ATOM 636 O O . THR A 1 103 ? 16.251 6.676 -25.490 1.00 18.73 157 THR A O 1
ATOM 640 N N . HIS A 1 104 ? 18.151 7.905 -25.442 1.00 17.80 158 HIS A N 1
ATOM 641 C CA . HIS A 1 104 ? 17.547 9.064 -24.772 1.00 18.37 158 HIS A CA 1
ATOM 642 C C . HIS A 1 104 ? 16.727 8.586 -23.571 1.00 17.26 158 HIS A C 1
ATOM 643 O O . HIS A 1 104 ? 17.251 7.839 -22.758 1.00 18.15 158 HIS A O 1
ATOM 650 N N . ASP A 1 105 ? 15.471 9.008 -23.460 1.00 17.59 159 ASP A N 1
ATOM 651 C CA . ASP A 1 105 ? 14.593 8.568 -22.374 1.00 17.87 159 ASP A CA 1
ATOM 652 C C . ASP A 1 105 ? 13.511 7.603 -22.878 1.00 18.84 159 ASP A C 1
ATOM 653 O O . ASP A 1 105 ? 12.492 7.402 -22.218 1.00 19.45 159 ASP A O 1
ATOM 658 N N . GLN A 1 106 ? 13.775 6.993 -24.031 1.00 18.76 160 GLN A N 1
ATOM 659 C CA . GLN A 1 106 ? 12.784 6.203 -24.764 1.00 19.95 160 GLN A CA 1
ATOM 660 C C . GLN A 1 106 ? 13.060 4.705 -24.783 1.00 19.92 160 GLN A C 1
ATOM 661 O O . GLN A 1 106 ? 12.155 3.897 -25.015 1.00 21.31 160 GLN A O 1
ATOM 667 N N . ASP A 1 107 ? 14.318 4.338 -24.576 1.00 16.91 161 ASP A N 1
ATOM 668 C CA . ASP A 1 107 ? 14.755 2.966 -24.814 1.00 16.96 161 ASP A CA 1
ATOM 669 C C . ASP A 1 107 ? 15.876 2.548 -23.882 1.00 15.16 161 ASP A C 1
ATOM 670 O O . ASP A 1 107 ? 16.417 3.362 -23.139 1.00 16.37 161 ASP A O 1
ATOM 675 N N . VAL A 1 108 ? 16.207 1.261 -23.924 1.00 16.50 162 VAL A N 1
ATOM 676 C CA . VAL A 1 108 ? 17.446 0.784 -23.340 1.00 15.54 162 VAL A CA 1
ATOM 677 C C . VAL A 1 108 ? 18.236 0.046 -24.404 1.00 15.65 162 VAL A C 1
ATOM 678 O O . VAL A 1 108 ? 17.671 -0.397 -25.410 1.00 16.75 162 VAL A O 1
ATOM 682 N N . PHE A 1 109 ? 19.548 -0.034 -24.223 1.00 15.43 163 PHE A N 1
ATOM 683 C CA . PHE A 1 109 ? 20.378 -0.866 -25.101 1.00 15.39 163 PHE A CA 1
ATOM 684 C C . PHE A 1 109 ? 21.067 -1.931 -24.255 1.00 14.74 163 PHE A C 1
ATOM 685 O O . PHE A 1 109 ? 21.353 -1.713 -23.078 1.00 15.53 163 PHE A O 1
ATOM 693 N N . SER A 1 110 ? 21.321 -3.091 -24.855 1.00 16.07 164 SER A N 1
ATOM 694 C CA . SER A 1 110 ? 22.050 -4.145 -24.167 1.00 16.16 164 SER A CA 1
ATOM 695 C C . SER A 1 110 ? 23.540 -3.864 -24.185 1.00 16.23 164 SER A C 1
ATOM 696 O O . SER A 1 110 ? 24.093 -3.465 -25.214 1.00 18.18 164 SER A O 1
ATOM 699 N N . PHE A 1 111 ? 24.212 -4.109 -23.067 1.00 16.01 165 PHE A N 1
ATOM 700 C CA . PHE A 1 111 ? 25.669 -3.999 -23.034 1.00 17.43 165 PHE A CA 1
ATOM 701 C C . PHE A 1 111 ? 26.378 -5.215 -23.622 1.00 19.85 165 PHE A C 1
ATOM 702 O O . PHE A 1 111 ? 27.579 -5.177 -23.854 1.00 20.95 165 PHE A O 1
ATOM 710 N N . ASN A 1 112 ? 25.649 -6.302 -23.843 1.00 18.77 166 ASN A N 1
ATOM 711 C CA . ASN A 1 112 ? 26.254 -7.473 -24.444 1.00 20.87 166 ASN A CA 1
ATOM 712 C C . ASN A 1 112 ? 26.210 -7.348 -25.958 1.00 23.36 166 ASN A C 1
ATOM 713 O O . ASN A 1 112 ? 25.138 -7.171 -26.533 1.00 24.77 166 ASN A O 1
ATOM 718 N N . PRO A 1 113 ? 27.378 -7.417 -26.609 1.00 23.99 167 PRO A N 1
ATOM 719 C CA . PRO A 1 113 ? 27.435 -7.201 -28.062 1.00 26.05 167 PRO A CA 1
ATOM 720 C C . PRO A 1 113 ? 27.100 -8.439 -28.889 1.00 26.30 167 PRO A C 1
ATOM 721 O O . PRO A 1 113 ? 27.124 -8.363 -30.120 1.00 27.29 167 PRO A O 1
ATOM 725 N N . ASN A 1 114 ? 26.794 -9.553 -28.232 1.00 24.87 168 ASN A N 1
ATOM 726 C CA . ASN A 1 114 ? 26.570 -10.818 -28.928 1.00 27.01 168 ASN A CA 1
ATOM 727 C C . ASN A 1 114 ? 25.139 -11.353 -28.814 1.00 26.77 168 ASN A C 1
ATOM 728 O O . ASN A 1 114 ? 24.903 -12.558 -28.940 1.00 27.79 168 ASN A O 1
ATOM 733 N N . ASP A 1 115 ? 24.192 -10.442 -28.602 1.00 25.54 169 ASP A N 1
ATOM 734 C CA . ASP A 1 115 ? 22.764 -10.757 -28.548 1.00 26.61 169 ASP A CA 1
ATOM 735 C C . ASP A 1 115 ? 22.452 -11.868 -27.555 1.00 26.18 169 ASP A C 1
ATOM 736 O O . ASP A 1 115 ? 21.672 -12.773 -27.829 1.00 27.82 169 ASP A O 1
ATOM 741 N N . THR A 1 116 ? 23.075 -11.793 -26.390 1.00 24.29 170 THR A N 1
ATOM 742 C CA . THR A 1 116 ? 22.876 -12.802 -25.372 1.00 23.10 170 THR A CA 1
ATOM 743 C C . THR A 1 116 ? 23.041 -12.164 -23.997 1.00 20.54 170 THR A C 1
ATOM 744 O O . THR A 1 116 ? 23.305 -10.969 -23.896 1.00 22.12 170 THR A O 1
ATOM 748 N N . TYR A 1 117 ? 22.848 -12.943 -22.940 1.00 20.60 171 TYR A N 1
ATOM 749 C CA . TYR A 1 117 ? 23.031 -12.437 -21.588 1.00 19.63 171 TYR A CA 1
ATOM 750 C C . TYR A 1 117 ? 24.419 -12.795 -21.077 1.00 19.79 171 TYR A C 1
ATOM 751 O O . TYR A 1 117 ? 24.919 -13.907 -21.296 1.00 23.02 171 TYR A O 1
ATOM 760 N N . CYS A 1 118 ? 25.026 -11.844 -20.376 1.00 19.86 172 CYS A N 1
ATOM 761 C CA . CYS A 1 118 ? 26.329 -12.064 -19.751 1.00 18.77 172 CYS A CA 1
ATOM 762 C C . CYS A 1 118 ? 26.299 -13.200 -18.751 1.00 17.63 172 CYS A C 1
ATOM 763 O O . CYS A 1 118 ? 25.349 -13.345 -17.980 1.00 19.05 172 CYS A O 1
ATOM 766 N N . ASN A 1 119 ? 27.356 -13.996 -18.770 1.00 18.95 173 ASN A N 1
ATOM 767 C CA . ASN A 1 119 ? 27.555 -15.057 -17.794 1.00 19.56 173 ASN A CA 1
ATOM 768 C C . ASN A 1 119 ? 28.330 -14.536 -16.580 1.00 20.88 173 ASN A C 1
ATOM 769 O O . ASN A 1 119 ? 29.568 -14.524 -16.584 1.00 21.46 173 ASN A O 1
ATOM 774 N N . GLY A 1 120 ? 27.603 -14.081 -15.567 1.00 18.34 174 GLY A N 1
ATOM 775 C CA . GLY A 1 120 ? 28.192 -13.599 -14.330 1.00 17.39 174 GLY A CA 1
ATOM 776 C C . GLY A 1 120 ? 28.519 -12.118 -14.329 1.00 16.53 174 GLY A C 1
ATOM 777 O O . GLY A 1 120 ? 28.639 -11.489 -15.387 1.00 18.07 174 GLY A O 1
ATOM 778 N N . PHE A 1 121 ? 28.678 -11.556 -13.134 1.00 17.55 175 PHE A N 1
ATOM 779 C CA . PHE A 1 121 ? 28.876 -10.115 -13.025 1.00 17.23 175 PHE A CA 1
ATOM 780 C C . PHE A 1 121 ? 30.248 -9.712 -13.581 1.00 17.82 175 PHE A C 1
ATOM 781 O O . PHE A 1 121 ? 30.418 -8.569 -14.026 1.00 17.74 175 PHE A O 1
ATOM 789 N N . GLU A 1 122 ? 31.211 -10.624 -13.564 1.00 18.46 176 GLU A N 1
ATOM 790 C CA . GLU A 1 122 ? 32.517 -10.314 -14.136 1.00 19.24 176 GLU A CA 1
ATOM 791 C C . GLU A 1 122 ? 32.407 -10.011 -15.632 1.00 18.12 176 GLU A C 1
ATOM 792 O O . GLU A 1 122 ? 33.059 -9.098 -16.147 1.00 19.04 176 GLU A O 1
ATOM 798 N N . GLU A 1 123 ? 31.560 -10.751 -16.339 1.00 18.56 177 GLU A N 1
ATOM 799 C CA . GLU A 1 123 ? 31.376 -10.508 -17.763 1.00 19.35 177 GLU A CA 1
ATOM 800 C C . GLU A 1 123 ? 30.589 -9.213 -18.002 1.00 17.71 177 GLU A C 1
ATOM 801 O O . GLU A 1 123 ? 30.842 -8.501 -18.978 1.00 19.54 177 GLU A O 1
ATOM 807 N N . VAL A 1 124 ? 29.635 -8.911 -17.122 1.00 18.47 178 VAL A N 1
ATOM 808 C CA . VAL A 1 124 ? 28.956 -7.622 -17.155 1.00 17.88 178 VAL A CA 1
ATOM 809 C C . VAL A 1 124 ? 29.988 -6.489 -17.111 1.00 16.12 178 VAL A C 1
ATOM 810 O O . VAL A 1 124 ? 29.935 -5.541 -17.912 1.00 17.53 178 VAL A O 1
ATOM 814 N N . LEU A 1 125 ? 30.940 -6.590 -16.184 1.00 15.97 179 LEU A N 1
ATOM 815 C CA . LEU A 1 125 ? 31.975 -5.564 -16.045 1.00 16.70 179 LEU A CA 1
ATOM 816 C C . LEU A 1 125 ? 32.839 -5.471 -17.300 1.00 17.40 179 LEU A C 1
ATOM 817 O O . LEU A 1 125 ? 33.225 -4.381 -17.700 1.00 18.94 179 LEU A O 1
ATOM 822 N N . MET A 1 126 ? 33.143 -6.606 -17.926 1.00 19.35 180 MET A N 1
ATOM 823 C CA . MET A 1 126 ? 33.905 -6.601 -19.173 1.00 24.29 180 MET A CA 1
ATOM 824 C C . MET A 1 126 ? 33.152 -5.875 -20.283 1.00 21.17 180 MET A C 1
ATOM 825 O O . MET A 1 126 ? 33.737 -5.069 -21.011 1.00 22.32 180 MET A O 1
ATOM 830 N N . CYS A 1 127 ? 31.852 -6.147 -20.410 1.00 18.81 181 CYS A N 1
ATOM 831 C CA . CYS A 1 127 ? 31.060 -5.511 -21.454 1.00 18.60 181 CYS A CA 1
ATOM 832 C C . CYS A 1 127 ? 30.985 -4.005 -21.215 1.00 18.80 181 CYS A C 1
ATOM 833 O O . CYS A 1 127 ? 31.121 -3.209 -22.146 1.00 20.27 181 CYS A O 1
ATOM 836 N N . TYR A 1 128 ? 30.781 -3.628 -19.960 1.00 17.77 182 TYR A N 1
ATOM 837 C CA . TYR A 1 128 ? 30.699 -2.226 -19.583 1.00 18.81 182 TYR A CA 1
ATOM 838 C C . TYR A 1 128 ? 31.985 -1.507 -19.992 1.00 18.99 182 TYR A C 1
ATOM 839 O O . TYR A 1 128 ? 31.939 -0.455 -20.627 1.00 19.55 182 TYR A O 1
ATOM 848 N N . ARG A 1 129 ? 33.133 -2.086 -19.654 1.00 20.59 183 ARG A N 1
ATOM 849 C CA . ARG A 1 129 ? 34.415 -1.464 -19.946 1.00 25.12 183 ARG A CA 1
ATOM 850 C C . ARG A 1 129 ? 34.621 -1.321 -21.440 1.00 26.96 183 ARG A C 1
ATOM 851 O O . ARG A 1 129 ? 35.237 -0.360 -21.912 1.00 28.94 183 ARG A O 1
ATOM 859 N N . GLU A 1 130 ? 34.105 -2.289 -22.181 1.00 29.39 184 GLU A N 1
ATOM 860 C CA . GLU A 1 130 ? 34.323 -2.332 -23.609 1.00 35.39 184 GLU A CA 1
ATOM 861 C C . GLU A 1 130 ? 33.514 -1.280 -24.353 1.00 28.94 184 GLU A C 1
ATOM 862 O O . GLU A 1 130 ? 33.971 -0.674 -25.322 1.00 30.27 184 GLU A O 1
ATOM 868 N N . ILE A 1 131 ? 32.283 -1.105 -23.908 1.00 24.15 185 ILE A N 1
ATOM 869 C CA . ILE A 1 131 ? 31.310 -0.293 -24.619 1.00 21.52 185 ILE A CA 1
ATOM 870 C C . ILE A 1 131 ? 31.241 1.160 -24.149 1.00 21.91 185 ILE A C 1
ATOM 871 O O . ILE A 1 131 ? 31.048 2.056 -24.962 1.00 22.28 185 ILE A O 1
ATOM 876 N N . VAL A 1 132 ? 31.435 1.420 -22.860 1.00 21.67 186 VAL A N 1
ATOM 877 C CA . VAL A 1 132 ? 31.131 2.765 -22.370 1.00 22.71 186 VAL A CA 1
ATOM 878 C C . VAL A 1 132 ? 32.001 3.897 -23.000 1.00 24.89 186 VAL A C 1
ATOM 879 O O . VAL A 1 132 ? 31.476 4.982 -23.253 1.00 24.76 186 VAL A O 1
ATOM 883 N N . PRO A 1 133 ? 33.286 3.637 -23.343 1.00 27.80 187 PRO A N 1
ATOM 884 C CA . PRO A 1 133 ? 34.032 4.729 -23.991 1.00 28.66 187 PRO A CA 1
ATOM 885 C C . PRO A 1 133 ? 33.538 5.043 -25.416 1.00 29.71 187 PRO A C 1
ATOM 886 O O . PRO A 1 133 ? 33.888 6.099 -25.964 1.00 31.88 187 PRO A O 1
ATOM 890 N N . GLN A 1 134 ? 32.808 4.101 -26.015 1.00 29.40 188 GLN A N 1
ATOM 891 C CA . GLN A 1 134 ? 32.178 4.368 -27.320 1.00 30.55 188 GLN A CA 1
ATOM 892 C C . GLN A 1 134 ? 30.820 5.084 -27.278 1.00 26.16 188 GLN A C 1
ATOM 893 O O . GLN A 1 134 ? 30.337 5.580 -28.301 1.00 28.54 188 GLN A O 1
ATOM 899 N N . LEU A 1 135 ? 30.277 5.352 -26.098 1.00 22.52 189 LEU A N 1
ATOM 900 C CA . LEU A 1 135 ? 28.951 5.989 -26.026 1.00 21.39 189 LEU A CA 1
ATOM 901 C C . LEU A 1 135 ? 29.002 7.500 -26.180 1.00 21.49 189 LEU A C 1
ATOM 902 O O . LEU A 1 135 ? 29.993 8.134 -25.825 1.00 23.92 189 LEU A O 1
ATOM 907 N N . ARG A 1 136 ? 27.924 8.066 -26.716 1.00 21.39 190 ARG A N 1
ATOM 908 C CA . ARG A 1 136 ? 27.722 9.503 -26.646 1.00 23.55 190 ARG A CA 1
ATOM 909 C C . ARG A 1 136 ? 26.686 9.746 -25.559 1.00 19.38 190 ARG A C 1
ATOM 910 O O . ARG A 1 136 ? 25.504 9.410 -25.709 1.00 19.51 190 ARG A O 1
ATOM 918 N N . LEU A 1 137 ? 27.113 10.277 -24.443 1.00 19.61 191 LEU A N 1
ATOM 919 C CA . LEU A 1 137 ? 26.251 10.466 -23.312 1.00 19.04 191 LEU A CA 1
ATOM 920 C C . LEU A 1 137 ? 25.226 11.547 -23.623 1.00 17.33 191 LEU A C 1
ATOM 921 O O . LEU A 1 137 ? 25.578 12.512 -24.239 1.00 20.89 191 LEU A O 1
ATOM 926 N N . SER A 1 138 ? 23.984 11.356 -23.208 1.00 16.63 192 SER A N 1
ATOM 927 C CA . SER A 1 138 ? 22.900 12.200 -23.650 1.00 17.37 192 SER A CA 1
ATOM 928 C C . SER A 1 138 ? 21.866 12.449 -22.555 1.00 17.66 192 SER A C 1
ATOM 929 O O . SER A 1 138 ? 22.190 12.645 -21.437 1.00 18.29 192 SER A O 1
ATOM 932 N N . GLY A 1 139 ? 20.610 12.457 -22.956 1.00 17.68 193 GLY A N 1
ATOM 933 C CA . GLY A 1 139 ? 19.501 12.641 -22.055 1.00 18.85 193 GLY A CA 1
ATOM 934 C C . GLY A 1 139 ? 18.182 12.577 -22.805 1.00 18.91 193 GLY A C 1
ATOM 935 O O . GLY A 1 139 ? 18.194 12.228 -23.907 1.00 18.98 193 GLY A O 1
ATOM 936 N N . PRO A 1 140 ? 17.069 12.888 -22.159 1.00 19.21 194 PRO A N 1
ATOM 937 C CA . PRO A 1 140 ? 16.973 13.130 -20.720 1.00 20.39 194 PRO A CA 1
ATOM 938 C C . PRO A 1 140 ? 17.036 11.829 -19.923 1.00 19.39 194 PRO A C 1
ATOM 939 O O . PRO A 1 140 ? 17.287 10.751 -20.483 1.00 19.90 194 PRO A O 1
ATOM 943 N N . THR A 1 141 ? 16.834 11.943 -18.611 1.00 19.51 195 THR A N 1
ATOM 944 C CA . THR A 1 141 ? 16.925 10.817 -17.696 1.00 17.85 195 THR A CA 1
ATOM 945 C C . THR A 1 141 ? 15.548 10.311 -17.307 1.00 16.90 195 THR A C 1
ATOM 946 O O . THR A 1 141 ? 14.738 11.075 -16.765 1.00 18.16 195 THR A O 1
ATOM 950 N N . SER A 1 142 ? 15.277 9.045 -17.608 1.00 16.73 196 SER A N 1
ATOM 951 C CA . SER A 1 142 ? 14.050 8.393 -17.156 1.00 16.43 196 SER A CA 1
ATOM 952 C C . SER A 1 142 ? 14.374 6.967 -16.779 1.00 15.90 196 SER A C 1
ATOM 953 O O . SER A 1 142 ? 15.209 6.352 -17.421 1.00 18.48 196 SER A O 1
ATOM 956 N N . PHE A 1 143 ? 13.711 6.435 -15.760 1.00 14.98 197 PHE A N 1
ATOM 957 C CA . PHE A 1 143 ? 13.915 5.022 -15.433 1.00 15.80 197 PHE A CA 1
ATOM 958 C C . PHE A 1 143 ? 12.762 4.168 -15.961 1.00 15.22 197 PHE A C 1
ATOM 959 O O . PHE A 1 143 ? 12.733 2.961 -15.721 1.00 15.53 197 PHE A O 1
ATOM 967 N N . ALA A 1 144 ? 11.815 4.760 -16.679 1.00 14.70 198 ALA A N 1
ATOM 968 C CA . ALA A 1 144 ? 10.698 3.955 -17.179 1.00 14.95 198 ALA A CA 1
ATOM 969 C C . ALA A 1 144 ? 11.152 2.864 -18.158 1.00 16.00 198 ALA A C 1
ATOM 970 O O . ALA A 1 144 ? 10.731 1.726 -18.011 1.00 16.47 198 ALA A O 1
ATOM 972 N N . PRO A 1 145 ? 12.029 3.180 -19.137 1.00 14.88 199 PRO A N 1
ATOM 973 C CA . PRO A 1 145 ? 12.432 2.103 -20.051 1.00 16.00 199 PRO A CA 1
ATOM 974 C C . PRO A 1 145 ? 13.158 0.949 -19.355 1.00 14.37 199 PRO A C 1
ATOM 975 O O . PRO A 1 145 ? 12.820 -0.204 -19.641 1.00 14.58 199 PRO A O 1
ATOM 979 N N . ILE A 1 146 ? 14.060 1.222 -18.417 1.00 14.54 200 ILE A N 1
ATOM 980 C CA . ILE A 1 146 ? 14.770 0.107 -17.788 1.00 14.79 200 ILE A CA 1
ATOM 981 C C . ILE A 1 146 ? 13.821 -0.717 -16.898 1.00 14.34 200 ILE A C 1
ATOM 982 O O . ILE A 1 146 ? 13.898 -1.945 -16.879 1.00 14.77 200 ILE A O 1
ATOM 987 N N . ILE A 1 147 ? 12.893 -0.063 -16.209 1.00 13.13 201 ILE A N 1
ATOM 988 C CA . ILE A 1 147 ? 11.941 -0.797 -15.375 1.00 14.68 201 ILE A CA 1
ATOM 989 C C . ILE A 1 147 ? 11.004 -1.641 -16.255 1.00 15.16 201 ILE A C 1
ATOM 990 O O . ILE A 1 147 ? 10.706 -2.794 -15.927 1.00 15.39 201 ILE A O 1
ATOM 995 N N . GLU A 1 148 ? 10.599 -1.106 -17.404 1.00 14.90 202 GLU A N 1
ATOM 996 C CA . GLU A 1 148 ? 9.765 -1.867 -18.335 1.00 15.71 202 GLU A CA 1
ATOM 997 C C . GLU A 1 148 ? 10.504 -3.057 -18.937 1.00 14.49 202 GLU A C 1
ATOM 998 O O . GLU A 1 148 ? 9.913 -4.131 -19.121 1.00 15.64 202 GLU A O 1
ATOM 1004 N N . ARG A 1 149 ? 11.783 -2.890 -19.255 1.00 15.37 203 ARG A N 1
ATOM 1005 C CA . ARG A 1 149 ? 12.570 -4.029 -19.734 1.00 14.91 203 ARG A CA 1
ATOM 1006 C C . ARG A 1 149 ? 12.654 -5.109 -18.652 1.00 14.44 203 ARG A C 1
ATOM 1007 O O . ARG A 1 149 ? 12.513 -6.304 -18.944 1.00 15.29 203 ARG A O 1
ATOM 1015 N N . ALA A 1 150 ? 12.857 -4.690 -17.404 1.00 14.14 204 ALA A N 1
ATOM 1016 C CA . ALA A 1 150 ? 12.903 -5.639 -16.279 1.00 14.75 204 ALA A CA 1
ATOM 1017 C C . ALA A 1 150 ? 11.578 -6.397 -16.160 1.00 15.09 204 ALA A C 1
ATOM 1018 O O . ALA A 1 150 ? 11.573 -7.601 -15.962 1.00 16.00 204 ALA A O 1
ATOM 1020 N N . MET A 1 151 ? 10.455 -5.705 -16.294 1.00 14.67 205 MET A N 1
ATOM 1021 C CA . MET A 1 151 ? 9.152 -6.372 -16.220 1.00 15.98 205 MET A CA 1
ATOM 1022 C C . MET A 1 151 ? 9.016 -7.420 -17.312 1.00 16.40 205 MET A C 1
ATOM 1023 O O . MET A 1 151 ? 8.489 -8.500 -17.082 1.00 17.88 205 MET A O 1
ATOM 1028 N N . THR A 1 152 ? 9.480 -7.091 -18.509 1.00 15.51 206 THR A N 1
ATOM 1029 C CA . THR A 1 152 ? 9.421 -8.002 -19.634 1.00 16.77 206 THR A CA 1
ATOM 1030 C C . THR A 1 152 ? 10.278 -9.233 -19.350 1.00 15.50 206 THR A C 1
ATOM 1031 O O . THR A 1 152 ? 9.847 -10.361 -19.602 1.00 17.02 206 THR A O 1
ATOM 1035 N N . ILE A 1 153 ? 11.472 -9.032 -18.802 1.00 14.99 207 ILE A N 1
ATOM 1036 C CA . ILE A 1 153 ? 12.349 -10.152 -18.451 1.00 15.06 207 ILE A CA 1
ATOM 1037 C C . ILE A 1 153 ? 11.704 -11.052 -17.388 1.00 15.21 207 ILE A C 1
ATOM 1038 O O . ILE A 1 153 ? 11.716 -12.284 -17.511 1.00 17.16 207 ILE A O 1
ATOM 1043 N N . VAL A 1 154 ? 11.091 -10.446 -16.381 1.00 15.42 208 VAL A N 1
ATOM 1044 C CA . VAL A 1 154 ? 10.449 -11.226 -15.330 1.00 15.78 208 VAL A CA 1
ATOM 1045 C C . VAL A 1 154 ? 9.311 -12.060 -15.916 1.00 16.12 208 VAL A C 1
ATOM 1046 O O . VAL A 1 154 ? 9.192 -13.263 -15.637 1.00 17.50 208 VAL A O 1
ATOM 1050 N N . GLU A 1 155 ? 8.485 -11.442 -16.752 1.00 16.65 209 GLU A N 1
ATOM 1051 C CA . GLU A 1 155 ? 7.395 -12.160 -17.412 1.00 18.27 209 GLU A CA 1
ATOM 1052 C C . GLU A 1 155 ? 7.924 -13.313 -18.276 1.00 19.02 209 GLU A C 1
ATOM 1053 O O . GLU A 1 155 ? 7.403 -14.430 -18.215 1.00 19.78 209 GLU A O 1
ATOM 1059 N N . GLU A 1 156 ? 8.980 -13.062 -19.047 1.00 19.29 210 GLU A N 1
ATOM 1060 C CA . GLU A 1 156 ? 9.569 -14.097 -19.912 1.00 20.73 210 GLU A CA 1
ATOM 1061 C C . GLU A 1 156 ? 10.100 -15.283 -19.108 1.00 20.19 210 GLU A C 1
ATOM 1062 O O . GLU A 1 156 ? 10.100 -16.423 -19.583 1.00 23.59 210 GLU A O 1
ATOM 1068 N N . SER A 1 157 ? 10.541 -15.011 -17.885 1.00 19.94 211 SER A N 1
ATOM 1069 C CA . SER A 1 157 ? 11.071 -16.047 -17.007 1.00 19.82 211 SER A CA 1
ATOM 1070 C C . SER A 1 157 ? 9.979 -16.878 -16.351 1.00 20.25 211 SER A C 1
ATOM 1071 O O . SER A 1 157 ? 10.272 -17.854 -15.656 1.00 21.92 211 SER A O 1
ATOM 1074 N N . GLY A 1 158 ? 8.723 -16.507 -16.579 1.00 19.36 212 GLY A N 1
ATOM 1075 C CA . GLY A 1 158 ? 7.612 -17.165 -15.915 1.00 20.35 212 GLY A CA 1
ATOM 1076 C C . GLY A 1 158 ? 7.470 -16.733 -14.463 1.00 20.12 212 GLY A C 1
ATOM 1077 O O . GLY A 1 158 ? 7.063 -17.515 -13.607 1.00 22.80 212 GLY A O 1
ATOM 1078 N N . GLY A 1 159 ? 7.802 -15.482 -14.174 1.00 18.54 213 GLY A N 1
ATOM 1079 C CA . GLY A 1 159 ? 7.621 -14.959 -12.837 1.00 18.19 213 GLY A CA 1
ATOM 1080 C C . GLY A 1 159 ? 8.669 -15.363 -11.820 1.00 17.86 213 GLY A C 1
ATOM 1081 O O . GLY A 1 159 ? 8.392 -15.372 -10.620 1.00 18.58 213 GLY A O 1
ATOM 1082 N N . GLN A 1 160 ? 9.884 -15.658 -12.265 1.00 17.54 214 GLN A N 1
ATOM 1083 C CA . GLN A 1 160 ? 10.967 -15.867 -11.305 1.00 17.70 214 GLN A CA 1
ATOM 1084 C C . GLN A 1 160 ? 11.329 -14.536 -10.649 1.00 16.21 214 GLN A C 1
ATOM 1085 O O . GLN A 1 160 ? 11.191 -13.457 -11.252 1.00 16.15 214 GLN A O 1
ATOM 1091 N N . TYR A 1 161 ? 11.797 -14.607 -9.411 1.00 15.95 215 TYR A N 1
ATOM 1092 C CA . TYR A 1 161 ? 12.126 -13.401 -8.668 1.00 15.72 215 TYR A CA 1
ATOM 1093 C C . TYR A 1 161 ? 13.378 -12.727 -9.206 1.00 15.14 215 TYR A C 1
ATOM 1094 O O . TYR A 1 161 ? 14.431 -13.360 -9.370 1.00 16.34 215 TYR A O 1
ATOM 1103 N N . HIS A 1 162 ? 13.273 -11.424 -9.450 1.00 15.41 216 HIS A N 1
ATOM 1104 C CA . HIS A 1 162 ? 14.394 -10.631 -9.955 1.00 16.14 216 HIS A CA 1
ATOM 1105 C C . HIS A 1 162 ? 14.643 -9.406 -9.099 1.00 13.98 216 HIS A C 1
ATOM 1106 O O . HIS A 1 162 ? 13.703 -8.807 -8.582 1.00 15.32 216 HIS A O 1
ATOM 1113 N N . VAL A 1 163 ? 15.914 -9.029 -8.989 1.00 14.38 217 VAL A N 1
ATOM 1114 C CA . VAL A 1 163 ? 16.313 -7.734 -8.463 1.00 14.09 217 VAL A CA 1
ATOM 1115 C C . VAL A 1 163 ? 16.815 -6.894 -9.632 1.00 13.49 217 VAL A C 1
ATOM 1116 O O . VAL A 1 163 ? 17.701 -7.323 -10.373 1.00 15.31 217 VAL A O 1
ATOM 1120 N N . LEU A 1 164 ? 16.216 -5.724 -9.819 1.00 13.79 218 LEU A N 1
ATOM 1121 C CA . LEU A 1 164 ? 16.705 -4.755 -10.801 1.00 13.47 218 LEU A CA 1
ATOM 1122 C C . LEU A 1 164 ? 17.568 -3.742 -10.084 1.00 13.63 218 LEU A C 1
ATOM 1123 O O . LEU A 1 164 ? 17.078 -3.012 -9.232 1.00 14.88 218 LEU A O 1
ATOM 1128 N N . LEU A 1 165 ? 18.851 -3.728 -10.422 1.00 13.50 219 LEU A N 1
ATOM 1129 C CA . LEU A 1 165 ? 19.795 -2.756 -9.898 1.00 13.80 219 LEU A CA 1
ATOM 1130 C C . LEU A 1 165 ? 19.936 -1.619 -10.904 1.00 14.47 219 LEU A C 1
ATOM 1131 O O . LEU A 1 165 ? 20.489 -1.825 -11.977 1.00 16.64 219 LEU A O 1
ATOM 1136 N N . ILE A 1 166 ? 19.412 -0.452 -10.562 1.00 13.55 220 ILE A N 1
ATOM 1137 C CA . ILE A 1 166 ? 19.599 0.741 -11.379 1.00 14.08 220 ILE A CA 1
ATOM 1138 C C . ILE A 1 166 ? 20.691 1.583 -10.743 1.00 14.24 220 ILE A C 1
ATOM 1139 O O . ILE A 1 166 ? 20.585 1.932 -9.573 1.00 17.12 220 ILE A O 1
ATOM 1144 N N . ILE A 1 167 ? 21.734 1.902 -11.498 1.00 15.29 221 ILE A N 1
ATOM 1145 C CA . ILE A 1 167 ? 22.784 2.779 -10.986 1.00 14.74 221 ILE A CA 1
ATOM 1146 C C . ILE A 1 167 ? 22.705 4.081 -11.759 1.00 13.54 221 ILE A C 1
ATOM 1147 O O . ILE A 1 167 ? 22.726 4.055 -12.989 1.00 15.85 221 ILE A O 1
ATOM 1152 N N . ALA A 1 168 ? 22.617 5.197 -11.043 1.00 15.28 222 ALA A N 1
ATOM 1153 C CA . ALA A 1 168 ? 22.401 6.489 -11.682 1.00 16.19 222 ALA A CA 1
ATOM 1154 C C . ALA A 1 168 ? 23.057 7.614 -10.903 1.00 17.03 222 ALA A C 1
ATOM 1155 O O . ALA A 1 168 ? 23.296 7.478 -9.709 1.00 18.42 222 ALA A O 1
ATOM 1157 N N . ASP A 1 169 ? 23.311 8.732 -11.586 1.00 20.13 223 ASP A N 1
ATOM 1158 C CA . ASP A 1 169 ? 24.020 9.874 -10.992 1.00 21.80 223 ASP A CA 1
ATOM 1159 C C . ASP A 1 169 ? 23.102 11.055 -10.814 1.00 23.82 223 ASP A C 1
ATOM 1160 O O . ASP A 1 169 ? 23.533 12.158 -10.486 1.00 25.80 223 ASP A O 1
ATOM 1165 N N . GLY A 1 170 ? 21.827 10.845 -11.056 1.00 24.36 224 GLY A N 1
ATOM 1166 C CA . GLY A 1 170 ? 20.914 11.951 -10.943 1.00 25.97 224 GLY A CA 1
ATOM 1167 C C . GLY A 1 170 ? 19.516 11.420 -10.849 1.00 25.09 224 GLY A C 1
ATOM 1168 O O . GLY A 1 170 ? 19.222 10.283 -11.223 1.00 26.43 224 GLY A O 1
ATOM 1169 N N . GLN A 1 171 ? 18.611 12.169 -10.244 1.00 25.52 225 GLN A N 1
ATOM 1170 C CA . GLN A 1 171 ? 17.210 11.862 -10.329 1.00 28.72 225 GLN A CA 1
ATOM 1171 C C . GLN A 1 171 ? 16.727 12.059 -11.769 1.00 24.18 225 GLN A C 1
ATOM 1172 O O . GLN A 1 171 ? 17.343 12.656 -12.551 1.00 24.50 225 GLN A O 1
ATOM 1178 N N . VAL A 1 172 ? 15.572 11.526 -12.045 1.00 23.35 226 VAL A N 1
ATOM 1179 C CA . VAL A 1 172 ? 14.840 11.668 -13.284 1.00 23.73 226 VAL A CA 1
ATOM 1180 C C . VAL A 1 172 ? 14.674 13.153 -13.659 1.00 24.36 226 VAL A C 1
ATOM 1181 O O . VAL A 1 172 ? 14.518 14.003 -12.780 1.00 26.25 226 VAL A O 1
ATOM 1185 N N . THR A 1 173 ? 14.757 13.462 -14.954 1.00 23.04 227 THR A N 1
ATOM 1186 C CA . THR A 1 173 ? 14.710 14.836 -15.445 1.00 22.65 227 THR A CA 1
ATOM 1187 C C . THR A 1 173 ? 13.487 15.594 -14.941 1.00 22.26 227 THR A C 1
ATOM 1188 O O . THR A 1 173 ? 12.369 15.071 -14.950 1.00 22.14 227 THR A O 1
ATOM 1192 N N . ARG A 1 174 ? 13.726 16.823 -14.483 1.00 24.39 228 ARG A N 1
ATOM 1193 C CA . ARG A 1 174 ? 12.683 17.696 -13.957 1.00 28.29 228 ARG A CA 1
ATOM 1194 C C . ARG A 1 174 ? 12.197 18.677 -15.015 1.00 27.01 228 ARG A C 1
ATOM 1195 O O . ARG A 1 174 ? 12.868 18.906 -16.020 1.00 27.06 228 ARG A O 1
ATOM 1203 N N . SER A 1 175 ? 11.030 19.263 -14.773 1.00 27.17 229 SER A N 1
ATOM 1204 C CA . SER A 1 175 ? 10.479 20.274 -15.660 1.00 30.00 229 SER A CA 1
ATOM 1205 C C . SER A 1 175 ? 11.346 21.523 -15.601 1.00 30.91 229 SER A C 1
ATOM 1206 O O . SER A 1 175 ? 11.935 21.816 -14.562 1.00 30.70 229 SER A O 1
ATOM 1209 N N . VAL A 1 176 ? 11.437 22.262 -16.701 1.00 33.44 230 VAL A N 1
ATOM 1210 C CA . VAL A 1 176 ? 12.224 23.489 -16.686 1.00 37.41 230 VAL A CA 1
ATOM 1211 C C . VAL A 1 176 ? 11.372 24.654 -16.196 1.00 42.38 230 VAL A C 1
ATOM 1212 O O . VAL A 1 176 ? 11.889 25.732 -15.895 1.00 43.36 230 VAL A O 1
ATOM 1216 N N . ASP A 1 177 ? 10.063 24.427 -16.117 1.00 46.40 231 ASP A N 1
ATOM 1217 C CA . ASP A 1 177 ? 9.150 25.390 -15.504 1.00 51.63 231 ASP A CA 1
ATOM 1218 C C . ASP A 1 177 ? 9.188 25.221 -13.991 1.00 55.01 231 ASP A C 1
ATOM 1219 O O . ASP A 1 177 ? 8.340 24.547 -13.402 1.00 55.01 231 ASP A O 1
ATOM 1224 N N . THR A 1 178 ? 10.175 25.849 -13.362 1.00 58.23 232 THR A N 1
ATOM 1225 C CA . THR A 1 178 ? 10.404 25.652 -11.938 1.00 61.26 232 THR A CA 1
ATOM 1226 C C . THR A 1 178 ? 9.397 26.396 -11.057 1.00 62.60 232 THR A C 1
ATOM 1227 O O . THR A 1 178 ? 9.434 26.257 -9.839 1.00 62.64 232 THR A O 1
ATOM 1231 N N . ASP A 1 179 ? 8.497 27.173 -11.656 1.00 64.17 233 ASP A N 1
ATOM 1232 C CA . ASP A 1 179 ? 7.500 27.884 -10.856 1.00 66.78 233 ASP A CA 1
ATOM 1233 C C . ASP A 1 179 ? 6.188 27.098 -10.705 1.00 69.74 233 ASP A C 1
ATOM 1234 O O . ASP A 1 179 ? 5.685 26.980 -9.583 1.00 70.18 233 ASP A O 1
ATOM 1239 N N . ASN A 1 180 ? 5.631 26.574 -11.801 1.00 71.62 234 ASN A N 1
ATOM 1240 C CA . ASN A 1 180 ? 4.341 2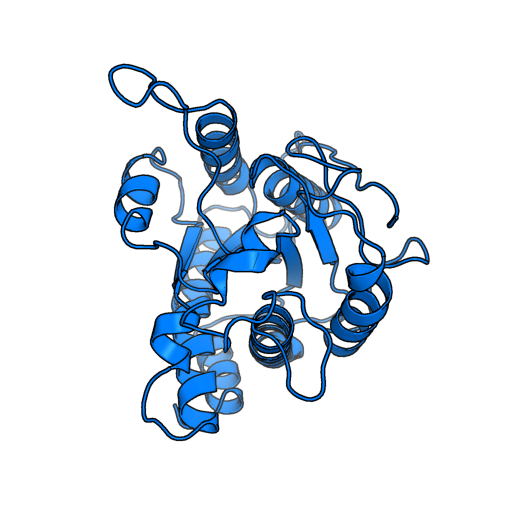5.985 -12.168 1.00 73.64 234 ASN A CA 1
ATOM 1241 C C . ASN A 1 180 ? 4.411 24.582 -12.770 1.00 73.32 234 ASN A C 1
ATOM 1242 O O . ASN A 1 180 ? 3.512 24.193 -13.532 1.00 73.29 234 ASN A O 1
ATOM 1247 N N . GLY A 1 181 ? 5.557 24.174 -13.324 1.00 72.58 235 GLY A N 1
ATOM 1248 C CA . GLY A 1 181 ? 5.585 22.948 -14.106 1.00 71.19 235 GLY A CA 1
ATOM 1249 C C . GLY A 1 181 ? 5.615 21.802 -13.115 1.00 69.86 235 GLY A C 1
ATOM 1250 O O . GLY A 1 181 ? 6.531 21.718 -12.300 1.00 71.97 235 GLY A O 1
ATOM 1251 N N . GLY A 1 182 ? 4.591 20.956 -13.143 1.00 65.32 236 GLY A N 1
ATOM 1252 C CA . GLY A 1 1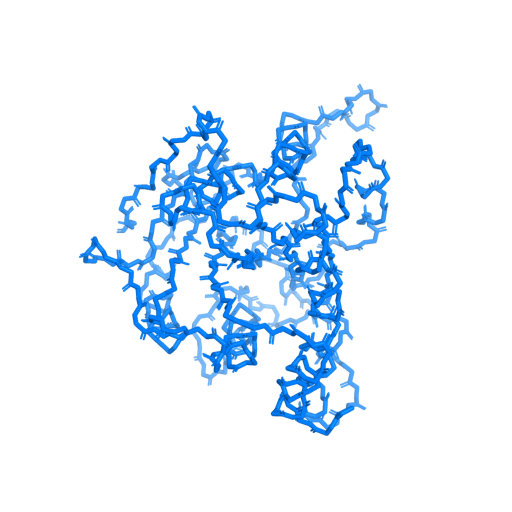82 ? 4.464 19.873 -12.183 1.00 60.92 236 GLY A CA 1
ATOM 1253 C C . GLY A 1 182 ? 5.443 18.745 -12.447 1.00 56.04 236 GLY A C 1
ATOM 1254 O O . GLY A 1 182 ? 6.645 18.979 -12.570 1.00 56.13 236 GLY A O 1
ATOM 1255 N N . PHE A 1 183 ? 4.932 17.517 -12.529 1.00 51.26 237 PHE A N 1
ATOM 1256 C CA . PHE A 1 183 ? 5.759 16.379 -12.926 1.00 46.03 237 PHE A CA 1
ATOM 1257 C C . PHE A 1 183 ? 6.123 16.466 -14.398 1.00 39.02 237 PHE A C 1
ATOM 1258 O O . PHE A 1 183 ? 5.266 16.704 -15.249 1.00 39.75 237 PHE A O 1
ATOM 1266 N N . SER A 1 184 ? 7.399 16.256 -14.693 1.00 32.72 238 SER A N 1
ATOM 1267 C CA . SER A 1 184 ? 7.847 16.116 -16.066 1.00 27.50 238 SER A CA 1
ATOM 1268 C C . SER A 1 184 ? 7.321 14.794 -16.626 1.00 25.05 238 SER A C 1
ATOM 1269 O O . SER A 1 184 ? 6.893 13.921 -15.862 1.00 23.83 238 SER A O 1
ATOM 1272 N N . PRO A 1 185 ? 7.361 14.636 -17.958 1.00 25.63 239 PRO A N 1
ATOM 1273 C CA . PRO A 1 185 ? 7.019 13.345 -18.550 1.00 24.61 239 PRO A CA 1
ATOM 1274 C C . PRO A 1 185 ? 7.899 12.244 -17.990 1.00 22.78 239 PRO A C 1
ATOM 1275 O O . PRO A 1 185 ? 7.427 11.136 -17.765 1.00 23.37 239 PRO A O 1
ATOM 1279 N N . GLN A 1 186 ? 9.166 12.551 -17.732 1.00 22.09 240 GLN A N 1
ATOM 1280 C CA . GLN A 1 186 ? 10.089 11.542 -17.224 1.00 20.08 240 GLN A CA 1
ATOM 1281 C C . GLN A 1 186 ? 9.707 11.116 -15.816 1.00 20.21 240 GLN A C 1
ATOM 1282 O O . GLN A 1 186 ? 9.767 9.929 -15.478 1.00 19.41 240 GLN A O 1
ATOM 1288 N N . GLU A 1 187 ? 9.339 12.079 -14.985 1.00 21.57 241 GLU A N 1
ATOM 1289 C CA . GLU A 1 187 ? 8.914 11.792 -13.622 1.00 22.57 241 GLU A CA 1
ATOM 1290 C C . GLU A 1 187 ? 7.630 10.971 -13.597 1.00 22.31 241 GLU A C 1
ATOM 1291 O O . GLU A 1 187 ? 7.554 9.945 -12.919 1.00 21.62 241 GLU A O 1
ATOM 1297 N N . GLN A 1 188 ? 6.626 11.414 -14.350 1.00 23.07 242 GLN A N 1
ATOM 1298 C CA . GLN A 1 188 ? 5.353 10.697 -14.400 1.00 23.38 242 GLN A CA 1
ATOM 1299 C C . GLN A 1 188 ? 5.528 9.279 -14.959 1.00 22.53 242 GLN A C 1
ATOM 1300 O O . GLN A 1 188 ? 5.011 8.314 -14.392 1.00 22.95 242 GLN A O 1
ATOM 1306 N N . GLN A 1 189 ? 6.271 9.136 -16.050 1.00 21.90 243 GLN A N 1
ATOM 1307 C CA . GLN A 1 189 ? 6.445 7.808 -16.641 1.00 22.96 243 GLN A CA 1
ATOM 1308 C C . GLN A 1 189 ? 7.235 6.891 -15.719 1.00 19.65 243 GLN A C 1
ATOM 1309 O O . GLN A 1 189 ? 6.953 5.696 -15.624 1.00 19.88 243 GLN A O 1
ATOM 1315 N N . THR 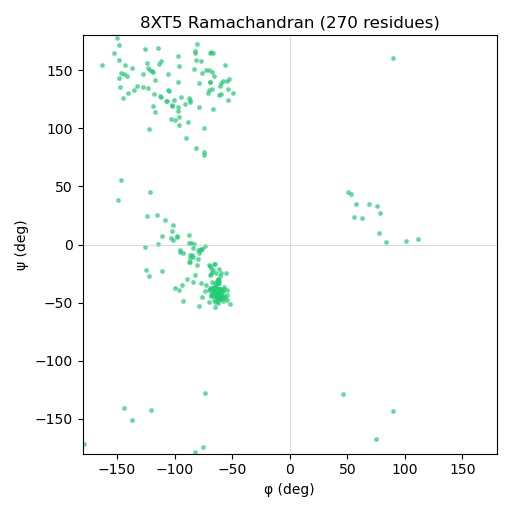A 1 190 ? 8.211 7.443 -15.016 1.00 19.42 244 THR A N 1
ATOM 1316 C CA . THR A 1 190 ? 8.990 6.627 -14.092 1.00 18.42 244 THR A CA 1
ATOM 1317 C C . THR A 1 190 ? 8.144 6.172 -12.896 1.00 18.53 244 THR A C 1
ATOM 1318 O O . THR A 1 190 ? 8.200 5.003 -12.502 1.00 18.76 244 THR A O 1
ATOM 1322 N N . ILE A 1 191 ? 7.362 7.080 -12.329 1.00 18.89 245 ILE A N 1
ATOM 1323 C CA . ILE A 1 191 ? 6.468 6.730 -11.231 1.00 19.70 245 ILE A CA 1
ATOM 1324 C C . ILE A 1 191 ? 5.479 5.659 -11.682 1.00 19.58 245 ILE A C 1
ATOM 1325 O O . ILE A 1 191 ? 5.276 4.662 -10.981 1.00 20.02 245 ILE A O 1
ATOM 1330 N N . ASP A 1 192 ? 4.891 5.848 -12.858 1.00 19.32 246 ASP A N 1
ATOM 1331 C CA . ASP A 1 192 ? 3.939 4.881 -13.399 1.00 20.67 246 ASP A CA 1
ATOM 1332 C C . ASP A 1 192 ? 4.586 3.507 -13.556 1.00 19.67 246 ASP A C 1
ATOM 1333 O O . ASP A 1 192 ? 3.964 2.484 -13.258 1.00 19.56 246 ASP A O 1
ATOM 1338 N N . ALA A 1 193 ? 5.832 3.482 -14.018 1.00 18.46 247 ALA A N 1
ATOM 1339 C CA . ALA A 1 193 ? 6.526 2.219 -14.227 1.00 17.79 247 ALA A CA 1
ATOM 1340 C C . ALA A 1 193 ? 6.782 1.526 -12.902 1.00 17.71 247 ALA A C 1
ATOM 1341 O O . ALA A 1 193 ? 6.662 0.315 -12.811 1.00 17.18 247 ALA A O 1
ATOM 1343 N N . ILE A 1 194 ? 7.136 2.267 -11.880 1.00 17.35 248 ILE A N 1
ATOM 1344 C CA . ILE A 1 194 ? 7.290 1.690 -10.555 1.00 17.04 248 ILE A CA 1
ATOM 1345 C C . ILE A 1 194 ? 6.011 1.059 -10.042 1.00 17.03 248 ILE A C 1
ATOM 1346 O O . ILE A 1 194 ? 6.025 -0.004 -9.536 1.00 17.29 248 ILE A O 1
ATOM 1351 N N . VAL A 1 195 ? 4.906 1.738 -10.220 1.00 17.42 249 VAL A N 1
ATOM 1352 C CA . VAL A 1 195 ? 3.620 1.178 -9.844 1.00 18.85 249 VAL A CA 1
ATOM 1353 C C . VAL A 1 195 ? 3.267 -0.087 -10.630 1.00 18.15 249 VAL A C 1
ATOM 1354 O O . VAL A 1 195 ? 2.963 -1.089 -10.070 1.00 18.22 249 VAL A O 1
ATOM 1358 N N . ARG A 1 196 ? 3.370 -0.031 -11.931 1.00 17.85 250 ARG A N 1
ATOM 1359 C CA . ARG A 1 196 ? 3.090 -1.179 -12.749 1.00 19.14 250 ARG A CA 1
ATOM 1360 C C . ARG A 1 196 ? 4.011 -2.348 -12.406 1.00 18.52 250 ARG A C 1
ATOM 1361 O O . ARG A 1 196 ? 3.599 -3.442 -12.388 1.00 18.85 250 ARG A O 1
ATOM 1369 N N . ALA A 1 197 ? 5.264 -2.050 -12.133 1.00 17.13 251 ALA A N 1
ATOM 1370 C CA . ALA A 1 197 ? 6.232 -3.088 -11.816 1.00 17.87 251 ALA A CA 1
ATOM 1371 C C . ALA A 1 197 ? 5.809 -3.886 -10.594 1.00 17.72 251 ALA A C 1
ATOM 1372 O O . ALA A 1 197 ? 6.220 -5.038 -10.445 1.00 17.72 251 ALA A O 1
ATOM 1374 N N . SER A 1 198 ? 4.986 -3.299 -9.723 1.00 17.31 252 SER A N 1
ATOM 1375 C CA . SER A 1 198 ? 4.634 -3.981 -8.479 1.00 18.89 252 SER A CA 1
ATOM 1376 C C . SER A 1 198 ? 3.648 -5.137 -8.704 1.00 19.45 252 SER A C 1
ATOM 1377 O O . SER A 1 198 ? 3.296 -5.839 -7.758 1.00 21.15 252 SER A O 1
ATOM 1380 N N . GLU A 1 199 ? 3.225 -5.346 -9.948 1.00 18.80 253 GLU A N 1
ATOM 1381 C CA . GLU A 1 199 ? 2.448 -6.538 -10.305 1.00 20.07 253 GLU A CA 1
ATOM 1382 C C . GLU A 1 199 ? 3.344 -7.737 -10.630 1.00 19.64 253 GLU A C 1
ATOM 1383 O O . GLU A 1 199 ? 2.842 -8.818 -10.957 1.00 21.78 253 GLU A O 1
ATOM 1389 N N . TYR A 1 200 ? 4.658 -7.545 -10.517 1.00 17.99 254 TYR A N 1
ATOM 1390 C CA . TYR A 1 200 ? 5.662 -8.553 -10.872 1.00 17.81 254 TYR A CA 1
ATOM 1391 C C . TYR A 1 200 ? 6.529 -8.874 -9.677 1.00 16.37 254 TYR A C 1
ATOM 1392 O O . TYR A 1 200 ? 6.732 -8.009 -8.829 1.00 17.48 254 TYR A O 1
ATOM 1401 N N . PRO A 1 201 ? 7.051 -10.112 -9.601 1.00 16.48 255 PRO A N 1
ATOM 1402 C CA . PRO A 1 201 ? 7.973 -10.488 -8.514 1.00 16.09 255 PRO A CA 1
ATOM 1403 C C . PRO A 1 201 ? 9.338 -9.862 -8.765 1.00 16.19 255 PRO A C 1
ATOM 1404 O O . PRO A 1 201 ? 10.276 -10.526 -9.205 1.00 16.13 255 PRO A O 1
ATOM 1408 N N . LEU A 1 202 ? 9.418 -8.570 -8.477 1.00 16.32 256 LEU A N 1
ATOM 1409 C CA . LEU A 1 202 ? 10.544 -7.747 -8.894 1.00 16.36 256 LEU A CA 1
ATOM 1410 C C . LEU A 1 202 ? 10.834 -6.710 -7.829 1.00 15.75 256 LEU A C 1
ATOM 1411 O O . LEU A 1 202 ? 9.927 -5.985 -7.423 1.00 17.40 256 LEU A O 1
ATOM 1416 N N . SER A 1 203 ? 12.081 -6.651 -7.369 1.00 15.82 257 SER A N 1
ATOM 1417 C CA . SER A 1 203 ? 12.534 -5.583 -6.479 1.00 16.10 257 SER A CA 1
ATOM 1418 C C . SER A 1 203 ? 13.403 -4.615 -7.247 1.00 14.36 257 SER A C 1
ATOM 1419 O O . SER A 1 203 ? 14.300 -5.028 -7.976 1.00 17.03 257 SER A O 1
ATOM 1422 N N . ILE A 1 204 ? 13.146 -3.343 -7.091 1.00 14.69 258 ILE A N 1
ATOM 1423 C CA . ILE A 1 204 ? 13.933 -2.312 -7.742 1.00 15.56 258 ILE A CA 1
ATOM 1424 C C . ILE A 1 204 ? 14.826 -1.622 -6.727 1.00 15.50 258 ILE A C 1
ATOM 1425 O O . ILE A 1 204 ? 14.363 -1.114 -5.762 1.00 16.56 258 ILE A O 1
ATOM 1430 N N . VAL A 1 205 ? 16.113 -1.627 -6.992 1.00 14.72 259 VAL A N 1
ATOM 1431 C CA . VAL A 1 205 ? 17.086 -0.949 -6.154 1.00 16.04 259 VAL A CA 1
ATOM 1432 C C . VAL A 1 205 ? 17.785 0.151 -6.936 1.00 15.11 259 VAL A C 1
ATOM 1433 O O . VAL A 1 205 ? 18.473 -0.102 -7.861 1.00 16.37 259 VAL A O 1
ATOM 1437 N N . LEU A 1 206 ? 17.550 1.385 -6.526 1.00 16.06 260 LEU A N 1
ATOM 1438 C CA . LEU A 1 206 ? 18.195 2.524 -7.174 1.00 16.16 260 LEU A CA 1
ATOM 1439 C C . LEU A 1 206 ? 19.425 2.929 -6.380 1.00 16.01 260 LEU A C 1
ATOM 1440 O O . LEU A 1 206 ? 19.312 3.297 -5.211 1.00 16.97 260 LEU A O 1
ATOM 1445 N N . VAL A 1 207 ? 20.586 2.838 -7.016 1.00 16.37 261 VAL A N 1
ATOM 1446 C CA . VAL A 1 207 ? 21.850 3.215 -6.400 1.00 16.97 261 VAL A CA 1
ATOM 1447 C C . VAL A 1 207 ? 22.276 4.581 -6.915 1.00 16.10 261 VAL A C 1
ATOM 1448 O O . VAL A 1 207 ? 22.484 4.774 -8.117 1.00 17.12 261 VAL A O 1
ATOM 1452 N N . GLY A 1 208 ? 22.393 5.533 -6.001 1.00 16.93 262 GLY A N 1
ATOM 1453 C CA . GLY A 1 208 ? 22.848 6.864 -6.349 1.00 17.29 262 GLY A CA 1
ATOM 1454 C C . GLY A 1 208 ? 24.351 6.980 -6.229 1.00 17.48 262 GLY A C 1
ATOM 1455 O O . GLY A 1 208 ? 24.913 6.764 -5.157 1.00 19.01 262 GLY A O 1
ATOM 1456 N N . VAL A 1 209 ? 25.003 7.321 -7.335 1.00 17.13 263 VAL A N 1
ATOM 1457 C CA . VAL A 1 209 ? 26.438 7.563 -7.339 1.00 17.36 263 VAL A CA 1
ATOM 1458 C C . VAL A 1 209 ? 26.704 9.038 -7.660 1.00 19.40 263 VAL A C 1
ATOM 1459 O O . VAL A 1 209 ? 25.788 9.771 -8.032 1.00 20.32 263 VAL A O 1
ATOM 1463 N N . GLY A 1 210 ? 27.948 9.482 -7.489 1.00 18.88 264 GLY A N 1
ATOM 1464 C CA . GLY A 1 210 ? 28.295 10.870 -7.752 1.00 20.84 264 GLY A CA 1
ATOM 1465 C C . GLY A 1 210 ? 27.808 11.838 -6.684 1.00 23.19 264 GLY A C 1
ATOM 1466 O O . GLY A 1 210 ? 27.387 11.417 -5.596 1.00 23.98 264 GLY A O 1
ATOM 1467 N N . ASP A 1 211 ? 27.868 13.122 -7.001 1.00 24.31 265 ASP A N 1
ATOM 1468 C CA . ASP A 1 211 ? 27.581 14.173 -6.049 1.00 27.50 265 ASP A CA 1
ATOM 1469 C C . ASP A 1 211 ? 26.120 14.452 -5.827 1.00 31.36 265 ASP A C 1
ATOM 1470 O O . ASP A 1 211 ? 25.769 15.050 -4.870 1.00 32.79 265 ASP A O 1
ATOM 1475 N N . GLY A 1 212 ? 25.268 14.011 -6.732 1.00 30.80 266 GLY A N 1
ATOM 1476 C CA . GLY A 1 212 ? 23.856 14.228 -6.585 1.00 32.34 266 GLY A CA 1
ATOM 1477 C C . GLY A 1 212 ? 23.436 15.536 -7.221 1.00 35.51 266 GLY A C 1
ATOM 1478 O O . GLY A 1 212 ? 23.962 15.834 -8.246 1.00 36.43 266 GLY A O 1
ATOM 1479 N N . PRO A 1 213 ? 22.443 16.339 -6.632 1.00 37.13 267 PRO A N 1
ATOM 1480 C CA . PRO A 1 213 ? 22.079 16.010 -5.253 1.00 37.60 267 PRO A CA 1
ATOM 1481 C C . PRO A 1 213 ? 21.106 14.881 -5.070 1.00 39.83 267 PRO A C 1
ATOM 1482 O O . PRO A 1 213 ? 20.421 14.553 -6.009 1.00 39.97 267 PRO A O 1
ATOM 1486 N N . TRP A 1 214 ? 21.100 14.301 -3.867 1.00 41.74 268 TRP A N 1
ATOM 1487 C CA . TRP A 1 214 ? 20.261 13.154 -3.542 1.00 42.66 268 TRP A CA 1
ATOM 1488 C C . TRP A 1 214 ? 19.376 13.444 -2.336 1.00 47.79 268 TRP A C 1
ATOM 1489 O O . TRP A 1 214 ? 18.977 12.529 -1.618 1.00 48.43 268 TRP A O 1
ATOM 1500 N N . ASP A 1 215 ? 19.079 14.700 -2.071 1.00 52.40 269 ASP A N 1
ATOM 1501 C CA . ASP A 1 215 ? 18.311 15.018 -0.900 1.00 57.33 269 ASP A CA 1
ATOM 1502 C C . ASP A 1 215 ? 16.839 15.214 -1.201 1.00 58.98 269 ASP A C 1
ATOM 1503 O O . ASP A 1 215 ? 16.091 15.594 -0.324 1.00 59.41 269 ASP A O 1
ATOM 1508 N N . THR A 1 216 ? 16.459 14.925 -2.439 1.00 59.71 270 THR A N 1
ATOM 1509 C CA . THR A 1 216 ? 15.088 14.937 -2.953 1.00 59.78 270 THR A CA 1
ATOM 1510 C C . THR A 1 216 ? 14.441 13.529 -3.114 1.00 58.30 270 THR A C 1
ATOM 1511 O O . THR A 1 216 ? 13.341 13.410 -3.584 1.00 57.71 270 THR A O 1
ATOM 1515 N N . MET A 1 217 ? 15.114 12.472 -2.680 1.00 57.83 271 MET A N 1
ATOM 1516 C CA . MET A 1 217 ? 14.623 11.119 -2.955 1.00 58.02 271 MET A CA 1
ATOM 1517 C C . MET A 1 217 ? 13.502 10.750 -2.064 1.00 58.93 271 MET A C 1
ATOM 1518 O O . MET A 1 217 ? 12.588 10.017 -2.414 1.00 56.75 271 MET A O 1
ATOM 1523 N N . ARG A 1 218 ? 13.580 11.275 -0.858 1.00 60.38 272 ARG A N 1
ATOM 1524 C CA . ARG A 1 218 ? 12.516 10.998 0.041 1.00 61.55 272 ARG A CA 1
ATOM 1525 C C . ARG A 1 218 ? 11.324 11.700 -0.498 1.00 59.84 272 ARG A C 1
ATOM 1526 O O . ARG A 1 218 ? 10.252 11.210 -0.308 1.00 59.20 272 ARG A O 1
ATOM 1534 N N . GLN A 1 219 ? 11.461 12.711 -1.366 1.00 59.37 273 GLN A N 1
ATOM 1535 C CA . GLN A 1 219 ? 10.122 13.174 -1.743 1.00 58.71 273 GLN A CA 1
ATOM 1536 C C . GLN A 1 219 ? 9.592 12.420 -2.945 1.00 54.03 273 GLN A C 1
ATOM 1537 O O . GLN A 1 219 ? 8.407 12.090 -3.019 1.00 52.49 273 GLN A O 1
ATOM 1543 N N . PHE A 1 220 ? 10.461 11.956 -3.831 1.00 50.80 274 PHE A N 1
ATOM 1544 C CA . PHE A 1 220 ? 10.061 11.101 -4.928 1.00 48.64 274 PHE A CA 1
ATOM 1545 C C . PHE A 1 220 ? 9.309 9.874 -4.430 1.00 47.39 274 PHE A C 1
ATOM 1546 O O . PHE A 1 220 ? 8.330 9.442 -5.044 1.00 45.41 274 PHE A O 1
ATOM 1554 N N . ASP A 1 221 ? 9.769 9.323 -3.312 1.00 48.05 275 ASP A N 1
ATOM 1555 C CA . ASP A 1 221 ? 9.125 8.164 -2.718 1.00 49.29 275 ASP A CA 1
ATOM 1556 C C . ASP A 1 221 ? 7.698 8.502 -2.286 1.00 49.35 275 ASP A C 1
ATOM 1557 O O . ASP A 1 221 ? 6.778 7.720 -2.522 1.00 49.04 275 ASP A O 1
ATOM 1562 N N . ASP A 1 222 ? 7.517 9.670 -1.668 1.00 50.38 276 ASP A N 1
ATOM 1563 C CA . ASP A 1 222 ? 6.148 10.032 -1.297 1.00 51.61 276 ASP A CA 1
ATOM 1564 C C . ASP A 1 222 ? 5.256 10.166 -2.516 1.00 50.04 276 ASP A C 1
ATOM 1565 O O . ASP A 1 222 ? 4.092 9.770 -2.501 1.00 51.65 276 ASP A O 1
ATOM 1570 N N . ASN A 1 223 ? 5.809 10.548 -3.660 1.00 46.07 277 ASN A N 1
ATOM 1571 C CA . ASN A 1 223 ? 5.020 10.806 -4.854 1.00 42.42 277 ASN A CA 1
ATOM 1572 C C . ASN A 1 223 ? 4.623 9.541 -5.597 1.00 37.76 277 ASN A C 1
ATOM 1573 O O . ASN A 1 223 ? 3.895 9.611 -6.585 1.00 37.81 277 ASN A O 1
ATOM 1578 N N . ILE A 1 224 ? 5.110 8.392 -5.134 1.00 34.04 278 ILE A N 1
ATOM 1579 C CA . ILE A 1 224 ? 4.703 7.122 -5.719 1.00 30.96 278 ILE A CA 1
ATOM 1580 C C . ILE A 1 224 ? 3.423 6.624 -5.053 1.00 30.24 278 ILE A C 1
ATOM 1581 O O . ILE A 1 224 ? 3.378 6.481 -3.829 1.00 32.77 278 ILE A O 1
ATOM 1586 N N . PRO A 1 225 ? 2.380 6.354 -5.855 1.00 27.57 279 PRO A N 1
ATOM 1587 C CA . PRO A 1 225 ? 1.112 5.845 -5.317 1.00 27.34 279 PRO A CA 1
ATOM 1588 C C . PRO A 1 225 ? 1.303 4.564 -4.519 1.00 27.95 279 PRO A C 1
ATOM 1589 O O . PRO A 1 225 ? 2.272 3.839 -4.750 1.00 27.45 279 PRO A O 1
ATOM 1593 N N . ALA A 1 226 ? 0.391 4.302 -3.590 1.00 29.78 280 ALA A N 1
ATOM 1594 C CA . ALA A 1 226 ? 0.454 3.089 -2.784 1.00 31.31 280 ALA A CA 1
ATOM 1595 C C . ALA A 1 226 ? 0.441 1.849 -3.671 1.00 32.61 280 ALA A C 1
ATOM 1596 O O . ALA A 1 226 ? -0.263 1.800 -4.678 1.00 33.64 280 ALA A O 1
ATOM 1598 N N . ARG A 1 227 ? 1.243 0.861 -3.290 1.00 31.16 281 ARG A N 1
ATOM 1599 C CA . ARG A 1 227 ? 1.364 -0.387 -4.033 1.00 29.61 281 ARG A CA 1
ATOM 1600 C C . ARG A 1 227 ? 1.095 -1.558 -3.105 1.00 30.65 281 ARG A C 1
ATOM 1601 O O . ARG A 1 227 ? 1.057 -1.385 -1.891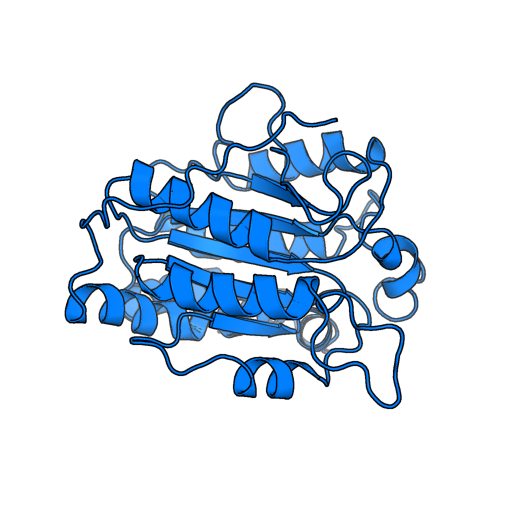 1.00 30.45 281 ARG A O 1
ATOM 1609 N N . ALA A 1 228 ? 0.937 -2.749 -3.676 1.00 31.62 282 ALA A N 1
ATOM 1610 C CA . ALA A 1 228 ? 0.675 -3.944 -2.879 1.00 31.56 282 ALA A CA 1
ATOM 1611 C C . ALA A 1 228 ? 1.892 -4.310 -2.040 1.00 28.01 282 ALA A C 1
ATOM 1612 O O . ALA A 1 228 ? 1.762 -4.847 -0.945 1.00 28.77 282 ALA A O 1
ATOM 1614 N N . PHE A 1 229 ? 3.087 -4.040 -2.555 1.00 28.92 283 PHE A N 1
ATOM 1615 C CA . PHE A 1 229 ? 4.271 -4.147 -1.708 1.00 29.70 283 PHE A CA 1
ATOM 1616 C C . PHE A 1 229 ? 5.253 -3.047 -2.056 1.00 30.27 283 PHE A C 1
ATOM 1617 O O . PHE A 1 229 ? 5.213 -2.490 -3.155 1.00 31.85 283 PHE A O 1
ATOM 1625 N N . ASP A 1 230 ? 6.083 -2.679 -1.088 1.00 32.75 284 ASP A N 1
ATOM 1626 C CA . ASP A 1 230 ? 7.099 -1.674 -1.325 1.00 32.75 284 ASP A CA 1
ATOM 1627 C C . ASP A 1 230 ? 8.179 -2.337 -2.148 1.00 27.50 284 ASP A C 1
ATOM 1628 O O . ASP A 1 230 ? 9.011 -3.076 -1.629 1.00 32.27 284 ASP A O 1
ATOM 1633 N N . ASN A 1 231 ? 8.132 -2.075 -3.444 1.00 21.16 285 ASN A N 1
ATOM 1634 C CA . ASN A 1 231 ? 9.016 -2.703 -4.410 1.00 18.50 285 ASN A CA 1
ATOM 1635 C C . ASN A 1 231 ? 10.214 -1.841 -4.771 1.00 16.87 285 ASN A C 1
ATOM 1636 O O . ASN A 1 231 ? 10.957 -2.178 -5.689 1.00 19.03 285 ASN A O 1
ATOM 1641 N N . PHE A 1 232 ? 10.384 -0.717 -4.085 1.00 19.13 286 PHE A N 1
ATOM 1642 C CA . PHE A 1 232 ? 11.384 0.262 -4.490 1.00 20.92 286 PHE A CA 1
ATOM 1643 C C . PHE A 1 232 ? 12.224 0.721 -3.301 1.00 21.91 286 PHE A C 1
ATOM 1644 O O . PHE A 1 232 ? 11.686 1.009 -2.231 1.00 26.90 286 PHE A O 1
ATOM 1652 N N . GLN A 1 233 ? 13.520 0.813 -3.499 1.00 20.33 287 GLN A N 1
ATOM 1653 C CA . GLN A 1 233 ? 14.431 1.281 -2.475 1.00 21.40 287 GLN A CA 1
ATOM 1654 C C . GLN A 1 233 ? 15.538 2.095 -3.097 1.00 19.16 287 GLN A C 1
ATOM 1655 O O . GLN A 1 233 ? 15.946 1.815 -4.164 1.00 19.68 287 GLN A O 1
ATOM 1661 N N . PHE A 1 234 ? 16.005 3.096 -2.377 1.00 20.79 288 PHE A N 1
ATOM 1662 C CA . PHE A 1 234 ? 17.129 3.920 -2.789 1.00 19.31 288 PHE A CA 1
ATOM 1663 C C . PHE A 1 234 ? 18.281 3.783 -1.804 1.00 20.49 288 PHE A C 1
ATOM 1664 O O . PHE A 1 234 ? 18.068 3.721 -0.584 1.00 23.37 288 PHE A O 1
ATOM 1672 N N . VAL A 1 235 ? 19.503 3.753 -2.321 1.00 18.39 289 VAL A N 1
ATOM 1673 C CA . VAL A 1 235 ? 20.684 3.783 -1.471 1.00 18.83 289 VAL A CA 1
ATOM 1674 C C . VAL A 1 235 ? 21.688 4.755 -2.060 1.00 18.24 289 VAL A C 1
ATOM 1675 O O . VAL A 1 235 ? 21.942 4.745 -3.276 1.00 18.21 289 VAL A O 1
ATOM 1679 N N . ASN A 1 236 ? 22.234 5.612 -1.206 1.00 19.74 290 ASN A N 1
ATOM 1680 C CA . ASN A 1 236 ? 23.281 6.530 -1.626 1.00 20.18 290 ASN A CA 1
ATOM 1681 C C . ASN A 1 236 ? 24.655 5.876 -1.462 1.00 19.73 290 ASN A C 1
ATOM 1682 O O . ASN A 1 236 ? 25.159 5.714 -0.341 1.00 20.60 290 ASN A O 1
ATOM 1687 N N . PHE A 1 237 ? 25.244 5.488 -2.586 1.00 18.38 291 PHE A N 1
ATOM 1688 C CA . PHE A 1 237 ? 26.551 4.837 -2.619 1.00 19.12 291 PHE A CA 1
ATOM 1689 C C . PHE A 1 237 ? 27.632 5.799 -2.146 1.00 19.94 291 PHE A C 1
ATOM 1690 O O . PHE A 1 237 ? 28.493 5.425 -1.348 1.00 21.96 291 PHE A O 1
ATOM 1698 N N . THR A 1 238 ? 27.572 7.040 -2.625 1.00 20.66 292 THR A N 1
ATOM 1699 C CA . THR A 1 238 ? 28.615 8.021 -2.347 1.00 22.14 292 THR A CA 1
ATOM 1700 C C . THR A 1 238 ? 28.773 8.274 -0.853 1.00 23.69 292 THR A C 1
ATOM 1701 O O . THR A 1 238 ? 29.896 8.310 -0.340 1.00 26.12 292 THR A O 1
ATOM 1705 N N . ASP A 1 239 ? 27.651 8.420 -0.156 1.00 25.05 293 ASP A N 1
ATOM 1706 C CA . ASP A 1 239 ? 27.664 8.738 1.272 1.00 28.58 293 ASP A CA 1
ATOM 1707 C C . ASP A 1 239 ? 28.285 7.620 2.111 1.00 26.64 293 ASP A C 1
ATOM 1708 O O . ASP A 1 239 ? 28.975 7.887 3.093 1.00 29.02 293 ASP A O 1
ATOM 1713 N N . ILE A 1 240 ? 28.048 6.371 1.725 1.00 24.44 294 ILE A N 1
ATOM 1714 C CA . ILE A 1 240 ? 28.649 5.247 2.433 1.00 23.35 294 ILE A CA 1
ATOM 1715 C C . ILE A 1 240 ? 30.124 5.084 2.083 1.00 24.42 294 ILE A C 1
ATOM 1716 O O . ILE A 1 240 ? 30.963 4.916 2.974 1.00 26.08 294 ILE A O 1
ATOM 1721 N N . MET A 1 241 ? 30.450 5.161 0.798 1.00 24.66 295 MET A N 1
ATOM 1722 C CA . MET A 1 241 ? 31.784 4.792 0.331 1.00 26.54 295 MET A CA 1
ATOM 1723 C C . MET A 1 241 ? 32.828 5.880 0.585 1.00 29.21 295 MET A C 1
ATOM 1724 O O . MET A 1 241 ? 34.028 5.663 0.390 1.00 31.16 295 MET A O 1
ATOM 1729 N N . SER A 1 242 ? 32.375 7.039 1.048 1.00 29.34 296 SER A N 1
ATOM 1730 C CA . SER A 1 242 ? 33.284 8.121 1.398 1.00 32.46 296 SER A CA 1
ATOM 1731 C C . SER A 1 242 ? 33.660 8.080 2.875 1.00 35.31 296 SER A C 1
ATOM 1732 O O . SER A 1 242 ? 34.523 8.836 3.317 1.00 37.73 296 SER A O 1
ATOM 1735 N N . LYS A 1 243 ? 33.011 7.203 3.638 1.00 37.75 297 LYS A N 1
ATOM 1736 C CA . LYS A 1 243 ? 33.227 7.142 5.085 1.00 40.15 297 LYS A CA 1
ATOM 1737 C C . LYS A 1 243 ? 34.638 6.699 5.449 1.00 43.27 297 LYS A C 1
ATOM 1738 O O . LYS A 1 243 ? 35.249 5.882 4.758 1.00 43.33 297 LYS A O 1
ATOM 1744 N N . ASN A 1 244 ? 35.147 7.264 6.540 1.00 46.29 298 ASN A N 1
ATOM 1745 C CA . ASN A 1 244 ? 36.434 6.876 7.101 1.00 49.39 298 ASN A CA 1
ATOM 1746 C C . ASN A 1 244 ? 36.297 5.529 7.804 1.00 49.71 298 ASN A C 1
ATOM 1747 O O . ASN A 1 244 ? 36.183 5.453 9.026 1.00 50.39 298 ASN A O 1
ATOM 1752 N N . ILE A 1 245 ? 36.303 4.471 7.002 1.00 46.32 299 ILE A N 1
ATOM 1753 C CA . ILE A 1 245 ? 35.975 3.125 7.451 1.00 46.66 299 ILE A CA 1
ATOM 1754 C C . ILE A 1 245 ? 36.824 2.129 6.661 1.00 44.95 299 ILE A C 1
ATOM 1755 O O . ILE A 1 245 ? 37.166 2.390 5.510 1.00 45.74 299 ILE A O 1
ATOM 1760 N N . ASP A 1 246 ? 37.193 1.014 7.290 1.00 42.34 300 ASP A N 1
ATOM 1761 C CA . ASP A 1 246 ? 37.848 -0.098 6.598 1.00 40.03 300 ASP A CA 1
ATOM 1762 C C . ASP A 1 246 ? 37.094 -0.481 5.320 1.00 37.47 300 ASP A C 1
ATOM 1763 O O . ASP A 1 246 ? 35.883 -0.660 5.363 1.00 36.50 300 ASP A O 1
ATOM 1768 N N . PRO A 1 247 ? 37.811 -0.601 4.186 1.00 35.24 301 PRO A N 1
ATOM 1769 C CA . PRO A 1 247 ? 37.199 -0.838 2.868 1.00 34.42 301 PRO A CA 1
ATOM 1770 C C . PRO A 1 247 ? 36.285 -2.063 2.807 1.00 31.28 301 PRO A C 1
ATOM 1771 O O . PRO A 1 247 ? 35.208 -1.960 2.223 1.00 29.54 301 PRO A O 1
ATOM 1775 N N . ALA A 1 248 ? 36.680 -3.192 3.386 1.00 29.93 302 ALA A N 1
ATOM 1776 C CA . ALA A 1 248 ? 35.808 -4.362 3.361 1.00 29.52 302 ALA A CA 1
ATOM 1777 C C . ALA A 1 248 ? 34.508 -4.077 4.108 1.00 27.95 302 ALA A C 1
ATOM 1778 O O . ALA A 1 248 ? 33.429 -4.440 3.643 1.00 27.17 302 ALA A O 1
ATOM 1780 N N . ARG A 1 249 ? 34.614 -3.420 5.259 1.00 29.73 303 ARG A N 1
ATOM 1781 C CA . ARG A 1 249 ? 33.445 -3.093 6.068 1.00 30.43 303 ARG A CA 1
ATOM 1782 C C . ARG A 1 249 ? 32.547 -2.101 5.338 1.00 27.74 303 ARG A C 1
ATOM 1783 O O . ARG A 1 249 ? 31.321 -2.175 5.410 1.00 25.94 303 ARG A O 1
ATOM 1791 N N . LYS A 1 250 ? 33.173 -1.164 4.635 1.00 27.59 304 LYS A N 1
ATOM 1792 C CA . LYS A 1 250 ? 32.443 -0.141 3.912 1.00 27.65 304 LYS A CA 1
ATOM 1793 C C . LYS A 1 250 ? 31.659 -0.741 2.753 1.00 24.31 304 LYS A C 1
ATOM 1794 O O . LYS A 1 250 ? 30.502 -0.371 2.516 1.00 22.74 304 LYS A O 1
ATOM 1800 N N . GLU A 1 251 ? 32.279 -1.648 2.021 1.00 22.16 305 GLU A N 1
ATOM 1801 C CA . GLU A 1 251 ? 31.608 -2.383 0.944 1.00 21.43 305 GLU A CA 1
ATOM 1802 C C . GLU A 1 251 ? 30.454 -3.215 1.470 1.00 19.97 305 GLU A C 1
ATOM 1803 O O . GLU A 1 251 ? 29.419 -3.283 0.882 1.00 20.33 305 GLU A O 1
ATOM 1809 N N . ALA A 1 252 ? 30.638 -3.797 2.629 1.00 20.01 306 ALA A N 1
ATOM 1810 C CA . ALA A 1 252 ? 29.593 -4.543 3.265 1.00 19.49 306 ALA A CA 1
ATOM 1811 C C . ALA A 1 252 ? 28.451 -3.643 3.699 1.00 19.23 306 ALA A C 1
ATOM 1812 O O . ALA A 1 252 ? 27.334 -4.011 3.576 1.00 20.49 306 ALA A O 1
ATOM 1814 N N . GLU A 1 253 ? 28.765 -2.454 4.181 1.00 19.57 307 GLU A N 1
ATOM 1815 C CA . GLU A 1 253 ? 27.727 -1.498 4.564 1.00 21.76 307 GLU A CA 1
ATOM 1816 C C . GLU A 1 253 ? 26.900 -1.094 3.355 1.00 20.40 307 GLU A C 1
ATOM 1817 O O . GLU A 1 253 ? 25.670 -1.021 3.428 1.00 20.91 307 GLU A O 1
ATOM 1823 N N . PHE A 1 254 ? 27.569 -0.856 2.234 1.00 19.31 308 PHE A N 1
ATOM 1824 C CA . PHE A 1 254 ? 26.846 -0.534 1.015 1.00 19.07 308 PHE A CA 1
ATOM 1825 C C . PHE A 1 254 ? 25.947 -1.687 0.580 1.00 17.13 308 PHE A C 1
ATOM 1826 O O . PHE A 1 254 ? 24.765 -1.483 0.257 1.00 17.96 308 PHE A O 1
ATOM 1834 N N . ALA A 1 255 ? 26.502 -2.894 0.548 1.00 16.63 309 ALA A N 1
ATOM 1835 C CA . ALA A 1 255 ? 25.723 -4.060 0.132 1.00 17.27 309 ALA A CA 1
ATOM 1836 C C . ALA A 1 255 ? 24.489 -4.242 1.011 1.00 16.39 309 ALA A C 1
ATOM 1837 O O . ALA A 1 255 ? 23.386 -4.475 0.507 1.00 17.17 309 ALA A O 1
ATOM 1839 N N . LEU A 1 256 ? 24.666 -4.123 2.323 1.00 18.12 310 LEU A N 1
ATOM 1840 C CA . LEU A 1 256 ? 23.558 -4.297 3.239 1.00 18.69 310 LEU A CA 1
ATOM 1841 C C . LEU A 1 256 ? 22.520 -3.184 3.083 1.00 18.09 310 LEU A C 1
ATOM 1842 O O . LEU A 1 256 ? 21.321 -3.444 3.087 1.00 19.40 310 LEU A O 1
ATOM 1847 N N . SER A 1 257 ? 22.981 -1.949 2.943 1.00 18.54 311 SER A N 1
ATOM 1848 C CA . SER A 1 257 ? 22.059 -0.838 2.767 1.00 19.87 311 SER A CA 1
ATOM 1849 C C . SER A 1 257 ? 21.262 -0.953 1.471 1.00 19.90 311 SER A C 1
ATOM 1850 O O . SER A 1 257 ? 20.081 -0.600 1.431 1.00 22.03 311 SER A O 1
ATOM 1853 N N . ALA A 1 258 ? 21.893 -1.454 0.418 1.00 18.14 312 ALA A N 1
ATOM 1854 C CA . ALA A 1 258 ? 21.207 -1.666 -0.848 1.00 18.13 312 ALA A CA 1
ATOM 1855 C C . ALA A 1 258 ? 20.180 -2.783 -0.777 1.00 17.30 312 ALA A C 1
ATOM 1856 O O . ALA A 1 258 ? 19.109 -2.691 -1.394 1.00 19.99 312 ALA A O 1
ATOM 1858 N N . LEU A 1 259 ? 20.507 -3.849 -0.045 1.00 16.92 313 LEU A N 1
ATOM 1859 C CA . LEU A 1 259 ? 19.760 -5.102 -0.150 1.00 16.84 313 LEU A CA 1
ATOM 1860 C C . LEU A 1 259 ? 18.987 -5.523 1.092 1.00 20.06 313 LEU A C 1
ATOM 1861 O O . LEU A 1 259 ? 18.334 -6.568 1.076 1.00 20.18 313 LEU A O 1
ATOM 1866 N N . MET A 1 260 ? 19.027 -4.749 2.141 1.00 22.72 314 MET A N 1
ATOM 1867 C CA . MET A 1 260 ? 18.414 -5.197 3.378 1.00 29.79 314 MET A CA 1
ATOM 1868 C C . MET A 1 260 ? 16.914 -5.472 3.327 1.00 26.74 314 MET A C 1
ATOM 1869 O O . MET A 1 260 ? 16.465 -6.269 4.065 1.00 26.73 314 MET A O 1
ATOM 1874 N N . GLU A 1 261 ? 16.198 -4.825 2.441 1.00 23.44 315 GLU A N 1
ATOM 1875 C CA . GLU A 1 261 ? 14.779 -5.071 2.282 1.00 22.99 315 GLU A CA 1
ATOM 1876 C C . GLU A 1 261 ? 14.426 -6.204 1.334 1.00 19.63 315 GLU A C 1
ATOM 1877 O O . GLU A 1 261 ? 13.305 -6.577 1.242 1.00 20.61 315 GLU A O 1
ATOM 1883 N N . ILE A 1 262 ? 15.406 -6.715 0.625 1.00 17.19 316 ILE A N 1
ATOM 1884 C CA . ILE A 1 262 ? 15.145 -7.730 -0.386 1.00 18.10 316 ILE A CA 1
ATOM 1885 C C . ILE A 1 262 ? 14.484 -9.007 0.185 1.00 18.52 316 ILE A C 1
ATOM 1886 O O . ILE A 1 262 ? 13.519 -9.505 -0.397 1.00 18.74 316 ILE A O 1
ATOM 1891 N N . PRO A 1 263 ? 14.962 -9.530 1.338 1.00 17.89 317 PRO A N 1
ATOM 1892 C CA . PRO A 1 263 ? 14.258 -10.718 1.845 1.00 20.07 317 PRO A CA 1
ATOM 1893 C C . PRO A 1 263 ? 12.777 -10.462 2.142 1.00 20.52 317 PRO A C 1
ATOM 1894 O O . PRO A 1 263 ? 11.961 -11.343 1.855 1.00 19.91 317 PRO A O 1
ATOM 1898 N N . SER A 1 264 ? 12.426 -9.312 2.670 1.00 19.21 318 SER A N 1
ATOM 1899 C CA . SER A 1 264 ? 11.052 -8.975 2.954 1.00 22.03 318 SER A CA 1
ATOM 1900 C C . SER A 1 264 ? 10.198 -8.817 1.693 1.00 19.84 318 SER A C 1
ATOM 1901 O O . SER A 1 264 ? 9.092 -9.217 1.644 1.00 19.42 318 SER A O 1
ATOM 1904 N N . GLN A 1 265 ? 10.785 -8.210 0.685 1.00 17.78 319 GLN A N 1
ATOM 1905 C CA . GLN A 1 265 ? 10.132 -8.045 -0.584 1.00 16.76 319 GLN A CA 1
ATOM 1906 C C . GLN A 1 265 ? 9.928 -9.381 -1.261 1.00 17.21 319 GLN A C 1
ATOM 1907 O O . GLN A 1 265 ? 8.911 -9.641 -1.771 1.00 16.87 319 GLN A O 1
ATOM 1913 N N . TYR A 1 266 ? 10.928 -10.225 -1.228 1.00 17.98 320 TYR A N 1
ATOM 1914 C CA . TYR A 1 266 ? 10.775 -11.580 -1.755 1.00 17.67 320 TYR A CA 1
ATOM 1915 C C . TYR A 1 266 ? 9.616 -12.307 -1.064 1.00 18.37 320 TYR A C 1
ATOM 1916 O O . TYR A 1 266 ? 8.783 -12.926 -1.725 1.00 18.10 320 TYR A O 1
ATOM 1925 N N . LYS A 1 267 ? 9.521 -12.188 0.245 1.00 19.03 321 LYS A N 1
ATOM 1926 C CA . LYS A 1 267 ? 8.398 -12.791 0.953 1.00 21.33 321 LYS A CA 1
ATOM 1927 C C . LYS A 1 267 ? 7.066 -12.246 0.526 1.00 19.58 321 LYS A C 1
ATOM 1928 O O . LYS A 1 267 ? 6.131 -12.960 0.425 1.00 19.94 321 LYS A O 1
ATOM 1934 N N . ALA A 1 268 ? 7.019 -10.961 0.269 1.00 19.32 322 ALA A N 1
ATOM 1935 C CA . ALA A 1 268 ? 5.777 -10.370 -0.209 1.00 19.21 322 ALA A CA 1
ATOM 1936 C C . ALA A 1 268 ? 5.361 -10.955 -1.567 1.00 19.35 322 ALA A C 1
ATOM 1937 O O . ALA A 1 268 ? 4.172 -11.107 -1.835 1.00 20.06 322 ALA A O 1
ATOM 1939 N N . THR A 1 269 ? 6.327 -11.305 -2.417 1.00 17.85 323 THR A N 1
ATOM 1940 C CA . THR A 1 269 ? 5.960 -11.885 -3.711 1.00 18.04 323 THR A CA 1
ATOM 1941 C C . THR A 1 269 ? 5.315 -13.253 -3.528 1.00 18.11 323 THR A C 1
ATOM 1942 O O . THR A 1 269 ? 4.576 -13.715 -4.400 1.00 19.18 323 THR A O 1
ATOM 1946 N N . LEU A 1 270 ? 5.572 -13.893 -2.391 1.00 18.34 324 LEU A N 1
ATOM 1947 C CA . LEU A 1 270 ? 4.918 -15.162 -2.074 1.00 19.41 324 LEU A CA 1
ATOM 1948 C C . LEU A 1 270 ? 3.514 -14.874 -1.577 1.00 19.70 324 LEU A C 1
ATOM 1949 O O . LEU A 1 270 ? 2.521 -15.436 -2.060 1.00 21.38 324 LEU A O 1
ATOM 1954 N N . GLU A 1 271 ? 3.439 -14.001 -0.580 1.00 20.11 325 GLU A N 1
ATOM 1955 C CA . GLU A 1 271 ? 2.168 -13.658 0.033 1.00 22.09 325 GLU A CA 1
ATOM 1956 C C . GLU A 1 271 ? 1.167 -13.121 -0.990 1.00 20.54 325 GLU A C 1
ATOM 1957 O O . GLU A 1 271 ? -0.026 -13.433 -0.922 1.00 22.81 325 GLU A O 1
ATOM 1963 N N . LEU A 1 272 ? 1.659 -12.328 -1.937 1.00 19.92 326 LEU A N 1
ATOM 1964 C CA . LEU A 1 272 ? 0.779 -11.705 -2.919 1.00 19.88 326 LEU A CA 1
ATOM 1965 C C . LEU A 1 272 ? 0.525 -12.572 -4.149 1.00 20.28 326 LEU A C 1
ATOM 1966 O O . LEU A 1 272 ? -0.188 -12.162 -5.057 1.00 23.73 326 LEU A O 1
ATOM 1971 N N . GLY A 1 273 ? 1.099 -13.771 -4.184 1.00 19.04 327 GLY A N 1
ATOM 1972 C CA . GLY A 1 273 ? 0.873 -14.673 -5.301 1.00 19.66 327 GLY A CA 1
ATOM 1973 C C . GLY A 1 273 ? 1.509 -14.208 -6.610 1.00 19.11 327 GLY A C 1
ATOM 1974 O O . GLY A 1 273 ? 0.952 -14.445 -7.689 1.00 23.42 327 GLY A O 1
ATOM 1975 N N . LEU A 1 274 ? 2.671 -13.571 -6.521 1.00 19.06 328 LEU A N 1
ATOM 1976 C CA . LEU A 1 274 ? 3.374 -13.070 -7.701 1.00 18.27 328 LEU A CA 1
ATOM 1977 C C . LEU A 1 274 ? 4.445 -14.031 -8.206 1.00 18.12 328 LEU A C 1
ATOM 1978 O O . LEU A 1 274 ? 4.622 -14.178 -9.420 1.00 20.62 328 LEU A O 1
ATOM 1983 N N . LEU A 1 275 ? 5.164 -14.675 -7.287 1.00 18.17 329 LEU A N 1
ATOM 1984 C CA . LEU A 1 275 ? 6.250 -15.577 -7.677 1.00 18.73 329 LEU A CA 1
ATOM 1985 C C . LEU A 1 275 ? 5.723 -16.731 -8.517 1.00 20.91 329 LEU A C 1
ATOM 1986 O O . LEU A 1 275 ? 4.764 -17.409 -8.131 1.00 22.04 329 LEU A O 1
ATOM 1991 N N . GLY A 1 276 ? 6.352 -16.947 -9.669 1.00 21.08 330 GLY A N 1
ATOM 1992 C CA . GLY A 1 276 ? 5.992 -18.039 -10.546 1.00 22.11 330 GLY A CA 1
ATOM 1993 C C . GLY A 1 276 ? 4.735 -17.793 -11.356 1.00 21.89 330 GLY A C 1
ATOM 1994 O O . GLY A 1 276 ? 4.221 -18.702 -11.999 1.00 25.63 330 GLY A O 1
ATOM 1995 N N . GLN A 1 277 ? 4.232 -16.563 -11.331 1.00 23.11 331 GLN A N 1
ATOM 1996 C CA . GLN A 1 277 ? 2.992 -16.260 -12.022 1.00 24.20 331 GLN A CA 1
ATOM 1997 C C . GLN A 1 277 ? 3.245 -15.216 -13.104 1.00 25.84 331 GLN A C 1
ATOM 1998 O O . GLN A 1 277 ? 4.137 -14.386 -12.979 1.00 28.94 331 GLN A O 1
ATOM 2004 N N . ARG A 1 278 ? 2.482 -15.300 -14.188 1.00 25.23 332 ARG A N 1
ATOM 2005 C CA . ARG A 1 278 ? 2.555 -14.339 -15.281 1.00 26.16 332 ARG A CA 1
ATOM 2006 C C . ARG A 1 278 ? 1.337 -13.423 -15.245 1.00 26.88 332 ARG A C 1
ATOM 2007 O O . ARG A 1 278 ? 0.247 -13.851 -14.863 1.00 28.43 332 ARG A O 1
ATOM 2015 N N . THR A 1 279 ? 1.512 -12.170 -15.647 1.00 27.47 333 THR A N 1
ATOM 2016 C CA . THR A 1 279 ? 0.394 -11.228 -15.684 1.00 27.98 333 THR A CA 1
ATOM 2017 C C . THR A 1 279 ? -0.418 -11.349 -16.967 1.00 28.78 333 THR A C 1
ATOM 2018 O O . THR A 1 279 ? -1.629 -11.116 -16.974 1.00 31.13 333 THR A O 1
ATOM 2022 N N . GLY A 1 280 ? 0.258 -11.692 -18.058 1.00 27.89 334 GLY A N 1
ATOM 2023 C CA . GLY A 1 280 ? -0.379 -11.721 -19.361 1.00 28.70 334 GLY A CA 1
ATOM 2024 C C . GLY A 1 280 ? -0.430 -10.365 -20.043 1.00 30.42 334 GLY A C 1
ATOM 2025 O O . GLY A 1 280 ? -0.977 -10.251 -21.140 1.00 32.54 334 GLY A O 1
ATOM 2026 N N . HIS A 1 281 ? 0.132 -9.332 -19.417 1.00 29.84 335 HIS A N 1
ATOM 2027 C CA . HIS A 1 281 ? 0.133 -8.008 -20.044 1.00 31.37 335 HIS A CA 1
ATOM 2028 C C . HIS A 1 281 ? 1.378 -7.192 -19.721 1.00 30.68 335 HIS A C 1
ATOM 2029 O O . HIS A 1 281 ? 1.285 -6.060 -19.243 1.00 32.64 335 HIS A O 1
ATOM 2036 N N . CYS A 1 282 ? 2.543 -7.756 -20.014 1.00 27.79 336 CYS A N 1
ATOM 2037 C CA . CYS A 1 282 ? 3.801 -7.077 -19.723 1.00 26.72 336 CYS A CA 1
ATOM 2038 C C . CYS A 1 282 ? 4.147 -6.057 -20.825 1.00 28.66 336 CYS A C 1
ATOM 2039 O O . CYS A 1 282 ? 3.521 -6.052 -21.882 1.00 29.18 336 CYS A O 1
ATOM 2042 N N . PRO A 1 283 ? 5.122 -5.161 -20.569 1.00 27.67 337 PRO A N 1
ATOM 2043 C CA . PRO A 1 283 ? 5.430 -4.111 -21.551 1.00 28.13 337 PRO A CA 1
ATOM 2044 C C . PRO A 1 283 ? 5.909 -4.609 -22.913 1.00 29.57 337 PRO A C 1
ATOM 2045 O O . PRO A 1 283 ? 5.808 -3.861 -23.888 1.00 31.36 337 PRO A O 1
ATOM 2049 N N . ASP A 1 284 ? 6.410 -5.838 -22.976 1.00 29.36 338 ASP A N 1
ATOM 2050 C CA . ASP A 1 284 ? 7.026 -6.371 -24.192 1.00 30.91 338 ASP A CA 1
ATOM 2051 C C . ASP A 1 284 ? 8.069 -5.407 -24.744 1.00 26.50 338 ASP A C 1
ATOM 2052 O O . ASP A 1 284 ? 8.111 -5.129 -25.945 1.00 28.57 338 ASP A O 1
ATOM 2057 N N . ARG A 1 285 ? 8.901 -4.882 -23.855 1.00 22.38 339 ARG A N 1
ATOM 2058 C CA . ARG A 1 285 ? 9.927 -3.939 -24.269 1.00 20.99 339 ARG A CA 1
ATOM 2059 C C . ARG A 1 285 ? 11.200 -4.664 -24.688 1.00 21.35 339 ARG A C 1
ATOM 2060 O O . ARG A 1 285 ? 11.748 -5.470 -23.926 1.00 22.57 339 ARG A O 1
ATOM 2068 N N . ILE A 1 286 ? 11.656 -4.356 -25.898 1.00 23.37 340 ILE A N 1
ATOM 2069 C CA . ILE A 1 286 ? 12.842 -4.961 -26.492 1.00 24.06 340 ILE A CA 1
ATOM 2070 C C . ILE A 1 286 ? 14.024 -3.985 -26.458 1.00 21.06 340 ILE A C 1
ATOM 2071 O O . ILE A 1 286 ? 13.888 -2.812 -26.824 1.00 24.78 340 ILE A O 1
ATOM 2076 N N . ALA A 1 287 ? 15.182 -4.460 -26.012 1.00 18.70 341 ALA A N 1
ATOM 2077 C CA . ALA A 1 287 ? 16.382 -3.628 -25.978 1.00 18.81 341 ALA A CA 1
ATOM 2078 C C . ALA A 1 287 ? 17.015 -3.452 -27.354 1.00 19.28 341 ALA A C 1
ATOM 2079 O O . ALA A 1 287 ? 16.965 -4.352 -28.196 1.00 23.03 341 ALA A O 1
ATOM 2081 N N . LEU A 1 288 ? 17.619 -2.289 -27.573 1.00 19.65 342 LEU A N 1
ATOM 2082 C CA . LEU A 1 288 ? 18.439 -2.056 -28.760 1.00 20.25 342 LEU A CA 1
ATOM 2083 C C . LEU A 1 288 ? 19.798 -2.736 -28.593 1.00 20.94 342 LEU A C 1
ATOM 2084 O O . LEU A 1 288 ? 20.215 -3.007 -27.479 1.00 19.30 342 LEU A O 1
ATOM 2089 N N . PRO A 1 289 ? 20.492 -3.030 -29.705 1.00 23.37 343 PRO A N 1
ATOM 2090 C CA . PRO A 1 289 ? 21.872 -3.508 -29.572 1.00 23.63 343 PRO A CA 1
ATOM 2091 C C . PRO A 1 289 ? 22.781 -2.395 -29.053 1.00 21.88 343 PRO A C 1
ATOM 2092 O O . PRO A 1 289 ? 22.385 -1.230 -29.065 1.00 23.84 343 PRO A O 1
ATOM 2096 N N . PRO A 1 290 ? 23.973 -2.721 -28.616 1.00 21.47 344 PRO A N 1
ATOM 2097 C CA . PRO A 1 290 ? 24.840 -1.667 -28.131 1.00 23.17 344 PRO A CA 1
ATOM 2098 C C . PRO A 1 290 ? 25.351 -0.846 -29.260 1.00 24.74 344 PRO A C 1
ATOM 2099 O O . PRO A 1 290 ? 25.467 -1.314 -30.345 1.00 29.80 344 PRO A O 1
ATOM 2103 N N . PRO A 1 291 ? 25.599 0.476 -28.915 1.00 26.47 345 PRO A N 1
ATOM 2104 C CA . PRO A 1 291 ? 26.301 1.226 -29.966 1.00 41.33 345 PRO A CA 1
ATOM 2105 C C . PRO A 1 291 ? 27.675 0.557 -30.212 1.00 58.43 345 PRO A C 1
ATOM 2106 O O . PRO A 1 291 ? 28.410 0.863 -31.157 1.00 60.30 345 PRO A O 1
#

Foldseek 3Di:
DQFLQVVLVVLVVLPQAQEAEEEEEEQADCLQQLCVPQPVNHRLLDDDDDHRPVLLVLVLQQVSCQVSHDQQFYWYWYAQFPVHALNAIATLDQPPGTDRGSVRVSVSSSVFSVVTHHHYDDACLHVLLVVQVVCQVVLQAAYEYEYEDAEDGDADPCVPPGDGDPRLVSRLVSQQVSLLGNYAYFYEHDGNYPPPCVVVSVVVRDDHLDDRYDYDYLSVQCVDPDDNRVSSNVRNCRRCVCVSVSNVSCVVVVRHSHHPVDGPPGDHHYGD

Organism: Arabidopsis thaliana (NCBI:txid3702)

Nearest PDB structures (foldseek):
  6k86-assembly1_B  TM=9.886E-01  e=4.490E-49  Arabidopsis thaliana
  6k82-assembly1_B  TM=9.849E-01  e=1.860E-48  Arabidopsis thaliana
  6k85-assembly1_B  TM=9.866E-01  e=1.720E-47  Arabidopsis thaliana
  6k8b-assembly2_B  TM=9.259E-01  e=1.639E-44  Arabidopsis thaliana
  6k83-assembly2_A  TM=9.267E-01  e=6.680E-43  Arabidopsis thaliana

GO terms:
  GO:0009789 positive regulation of abscisic acid-activated signaling pathway (P, IMP)
  GO:0005515 protein binding (F, IPI)

Secondary structure (DSSP, 8-state):
--SHHHHHHHHHHTT--S-EEEEEEE-BGGGGTTTTTTSTT--TT--SSS--HHHHHHHHHHHHHGGG-SS-EE-EEEESBTTTTTT--EES-TTSS-EESHHHHHHHHHHHGGG--BB----SHHHHHHHHHHHHHTTS--EEEEEEESSPSPPPS-TTT--S-HHHHHHHHHHHHHTTSSEEEEEEE-SS---TTHHHHHHTSPP-SS--EEEEEHHHHHTSSS-HHHHHHHHHHHHHTTHHHHHHHHHHTT-TT---S------PBPP-

B-factor: mean 28.15, std 13.68, range [13.13, 126.42]